Protein AF-A0A7S4BAX3-F1 (afdb_monomer_lite)

InterPro domains:
  IPR026983 Dynein heavy chain [PTHR45703] (9-188)

Organism: Chrysotila carterae (NCBI:txid13221)

Secondary structure (DSSP, 8-state):
-HHHHHHHHHHHHHHHHHHHHHHHHHHHTT----HHHHHHHHHHHHHHHHHHHHHHHHHHHHHHHHHHHHHHHHHHHHHHHHHHHHHHHHHHHGGG---GGGHHHHHHHHHHHHHHHHHHHHHHHHHHHHHHHHTPPPP--THHHHHHHHHHHHHHHHHHHHHHHHHHHHHHHS-TTS--HHHHHHH--

Sequence (189 aa):
FLQESAGLLARLNTELNDARKALRFLTEQAFAFSEDELRLVGETWSWPHKIKPKVEECAKRLKAERNRAEDNLTMRRDKFVDELNEYVKQAQAFSQLGNIAHVAENCLSLATLTATIKEAKEQAEAMVTEEALLGFPQSQFLQLEEVPKIMEPYVTLWTTAQEFQKSSYNWLNGSMLEIDPEVVEAETK

Foldseek 3Di:
DLVVLVVVLVVLVVVLVVVVVVVVVCVVVVPDDDPVRVVVNVVSVCVSVVVVVVSVVVVVVVVVVLVVLVVVLVVVVVVLLVVLVVLQVVLLCLVVDDDLVCLVVLLVSLVVSVVVLVVSVVVLVVSQVSCVVSVHDRDDNCSSVVSCVSNVVSNVVSVLSVVVVVVVCCVVPPDPVPDDPVVVVVSVD

pLDDT: mean 87.93, std 9.81, range [45.69, 97.12]

Structure (mmCIF, N/CA/C/O backbone):
data_AF-A0A7S4BAX3-F1
#
_entry.id   AF-A0A7S4BAX3-F1
#
loop_
_atom_site.group_PDB
_atom_site.id
_atom_site.type_symbol
_atom_site.label_atom_id
_atom_site.label_alt_id
_atom_site.label_comp_id
_atom_site.label_asym_id
_atom_site.label_entity_id
_atom_site.label_seq_id
_atom_site.pdbx_PDB_ins_code
_atom_site.Cartn_x
_atom_site.Cartn_y
_atom_site.Cartn_z
_atom_site.occupancy
_atom_site.B_iso_or_equiv
_atom_site.auth_seq_id
_atom_site.auth_comp_id
_atom_site.auth_asym_id
_atom_site.auth_atom_id
_atom_site.pdbx_PDB_model_num
ATOM 1 N N . PHE A 1 1 ? 8.351 6.896 -21.663 1.00 67.50 1 PHE A N 1
ATOM 2 C CA . PHE A 1 1 ? 9.553 6.034 -21.612 1.00 67.50 1 PHE A CA 1
ATOM 3 C C . PHE A 1 1 ? 9.579 4.904 -22.647 1.00 67.50 1 PHE A C 1
ATOM 5 O O . PHE A 1 1 ? 10.290 5.063 -23.620 1.00 67.50 1 PHE A O 1
ATOM 12 N N . LEU A 1 2 ? 8.853 3.778 -22.519 1.00 75.56 2 LEU A N 1
ATOM 13 C CA . LEU A 1 2 ? 9.024 2.647 -23.467 1.00 75.56 2 LEU A CA 1
ATOM 14 C C . LEU A 1 2 ? 8.571 2.950 -24.908 1.00 75.56 2 LEU A C 1
ATOM 16 O O . LEU A 1 2 ? 9.224 2.546 -25.864 1.00 75.56 2 LEU A O 1
ATOM 20 N N . GLN A 1 3 ? 7.475 3.691 -25.075 1.00 76.88 3 GLN A N 1
ATOM 21 C CA . GLN A 1 3 ? 7.046 4.163 -26.400 1.00 76.88 3 GLN A CA 1
ATOM 22 C C . GLN A 1 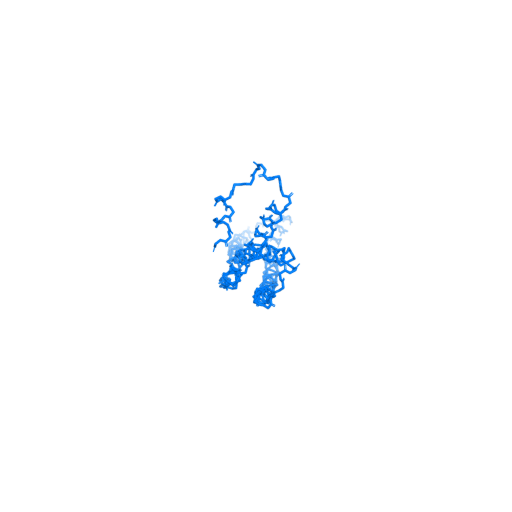3 ? 8.030 5.180 -26.992 1.00 76.88 3 GLN A C 1
ATOM 24 O O . GLN A 1 3 ? 8.297 5.189 -28.189 1.00 76.88 3 GLN A O 1
ATOM 29 N N . GLU A 1 4 ? 8.608 6.009 -26.132 1.00 83.69 4 GLU A N 1
ATOM 30 C CA . GLU A 1 4 ? 9.572 7.039 -26.500 1.00 83.69 4 GLU A CA 1
ATOM 31 C C . GLU A 1 4 ? 10.918 6.428 -26.913 1.00 83.69 4 GLU A C 1
ATOM 33 O O . GLU A 1 4 ? 11.462 6.793 -27.949 1.00 83.69 4 GLU A O 1
ATOM 38 N N . SER A 1 5 ? 11.416 5.422 -26.185 1.00 83.25 5 SER A N 1
ATOM 39 C CA . SER A 1 5 ? 12.646 4.707 -26.538 1.00 83.25 5 SER A CA 1
ATOM 40 C C . SER A 1 5 ? 12.510 3.927 -27.848 1.00 83.25 5 SER A C 1
ATOM 42 O O . SER A 1 5 ? 13.446 3.910 -28.649 1.00 83.25 5 SER A O 1
ATOM 44 N N . ALA A 1 6 ? 11.339 3.341 -28.114 1.00 84.25 6 ALA A N 1
ATOM 45 C CA . ALA A 1 6 ? 11.034 2.721 -29.401 1.00 84.25 6 ALA A CA 1
ATOM 46 C C . ALA A 1 6 ? 11.025 3.751 -30.546 1.00 84.25 6 ALA A C 1
ATOM 48 O O . ALA A 1 6 ? 11.605 3.497 -31.604 1.00 84.25 6 ALA A O 1
ATOM 49 N N . GLY A 1 7 ? 10.433 4.929 -30.322 1.00 87.44 7 GLY A N 1
ATOM 50 C CA . GLY A 1 7 ? 10.443 6.034 -31.285 1.00 87.44 7 GLY A CA 1
ATOM 51 C C . GLY A 1 7 ? 11.852 6.560 -31.579 1.00 87.44 7 GLY A C 1
ATOM 52 O O . GLY A 1 7 ? 12.211 6.756 -32.739 1.00 87.44 7 GLY A O 1
ATOM 53 N N . LEU A 1 8 ? 12.686 6.715 -30.548 1.00 89.19 8 LEU A N 1
ATOM 54 C CA . LEU A 1 8 ? 14.080 7.144 -30.695 1.00 89.19 8 LEU A CA 1
ATOM 55 C C . LEU A 1 8 ? 14.927 6.116 -31.456 1.00 89.19 8 LEU A C 1
ATOM 57 O O . LEU A 1 8 ? 15.710 6.496 -32.324 1.00 89.19 8 LEU A O 1
ATOM 61 N N . LEU A 1 9 ? 14.741 4.817 -31.197 1.00 88.50 9 LEU A N 1
ATOM 62 C CA . LEU A 1 9 ? 15.401 3.752 -31.961 1.00 88.50 9 LEU A CA 1
ATOM 63 C C . LEU A 1 9 ? 14.971 3.737 -33.432 1.00 88.50 9 LEU A C 1
ATOM 65 O O . LEU A 1 9 ? 15.802 3.519 -34.315 1.00 88.50 9 LEU A O 1
ATOM 69 N N . ALA A 1 10 ? 13.687 3.974 -33.711 1.00 90.00 10 ALA A N 1
ATOM 70 C CA . ALA A 1 10 ? 13.192 4.090 -35.078 1.00 90.00 10 ALA A CA 1
ATOM 71 C C . ALA A 1 10 ? 13.839 5.281 -35.802 1.00 90.00 10 ALA A C 1
ATOM 73 O O . ALA A 1 10 ? 14.339 5.119 -36.915 1.00 90.00 10 ALA A O 1
ATOM 74 N N . ARG A 1 11 ? 13.915 6.439 -35.134 1.00 92.81 11 ARG A N 1
ATOM 75 C CA . ARG A 1 11 ? 14.577 7.637 -35.660 1.00 92.81 11 ARG A CA 1
ATOM 76 C C . ARG A 1 11 ? 16.071 7.417 -35.918 1.00 92.81 11 ARG A C 1
ATOM 78 O O . ARG A 1 11 ? 16.555 7.733 -37.002 1.00 92.81 11 ARG A O 1
ATOM 85 N N . LEU A 1 12 ? 16.787 6.811 -34.972 1.00 90.75 12 LEU A N 1
ATOM 86 C CA . LEU A 1 12 ? 18.199 6.467 -35.149 1.00 90.75 12 LEU A CA 1
ATOM 87 C C . LEU A 1 12 ? 18.399 5.572 -36.381 1.00 90.75 12 LEU A C 1
ATOM 89 O O . LEU A 1 12 ? 19.284 5.819 -37.194 1.00 90.75 12 LEU A O 1
ATOM 93 N N . ASN A 1 13 ? 17.546 4.561 -36.569 1.00 90.75 13 ASN A N 1
ATOM 94 C CA . ASN A 1 13 ? 17.615 3.698 -37.749 1.00 90.75 13 ASN A CA 1
ATOM 95 C C . ASN A 1 13 ? 17.355 4.460 -39.056 1.00 90.75 13 ASN A C 1
ATOM 97 O O . ASN A 1 13 ? 18.002 4.165 -40.062 1.00 90.75 13 ASN A O 1
ATOM 101 N N . THR A 1 14 ? 16.441 5.436 -39.067 1.00 92.94 14 THR A N 1
ATOM 102 C CA . THR A 1 14 ? 16.232 6.286 -40.250 1.00 92.94 14 THR A CA 1
ATOM 103 C C . THR A 1 14 ? 17.450 7.156 -40.551 1.00 92.94 14 THR A C 1
ATOM 105 O O . THR A 1 14 ? 17.915 7.155 -41.687 1.00 92.94 14 THR A O 1
ATOM 108 N N . GLU A 1 15 ? 18.041 7.791 -39.536 1.00 92.75 15 GLU A N 1
ATOM 109 C CA . GLU A 1 15 ? 19.234 8.633 -39.697 1.00 92.75 15 GLU A CA 1
ATOM 110 C C . GLU A 1 15 ? 20.443 7.809 -40.179 1.00 92.75 15 GLU A C 1
ATOM 112 O O . GLU A 1 15 ? 21.149 8.217 -41.100 1.00 92.75 15 GLU A O 1
ATOM 117 N N . LEU A 1 16 ? 20.630 6.589 -39.659 1.00 92.38 16 LEU A N 1
ATOM 118 C CA . LEU A 1 16 ? 21.656 5.653 -40.141 1.00 92.38 16 LEU A CA 1
ATOM 119 C C . LEU A 1 16 ? 21.410 5.192 -41.585 1.00 92.38 16 LEU A C 1
ATOM 121 O O . LEU A 1 16 ? 22.357 4.976 -42.348 1.00 92.38 16 LEU A O 1
ATOM 125 N N . ASN A 1 17 ? 20.147 5.021 -41.982 1.00 90.00 17 ASN A N 1
ATOM 126 C CA . ASN A 1 17 ? 19.795 4.684 -43.359 1.00 90.00 17 ASN A CA 1
ATOM 127 C C . ASN A 1 17 ? 20.102 5.831 -44.327 1.00 90.00 17 ASN A C 1
ATOM 129 O O . ASN A 1 17 ? 20.550 5.566 -45.445 1.00 90.00 17 ASN A O 1
ATOM 133 N N . ASP A 1 18 ? 19.906 7.078 -43.908 1.00 91.06 18 ASP A N 1
ATOM 134 C CA . ASP A 1 18 ? 20.267 8.249 -44.704 1.00 91.06 18 ASP A CA 1
ATOM 135 C C . ASP A 1 18 ? 21.785 8.445 -44.763 1.00 91.06 18 ASP A C 1
ATOM 137 O O . ASP A 1 18 ? 22.337 8.619 -45.852 1.00 91.06 18 ASP A O 1
ATOM 141 N N . ALA A 1 19 ? 22.489 8.274 -43.640 1.00 90.19 19 ALA A N 1
ATOM 142 C CA . ALA A 1 19 ? 23.950 8.296 -43.598 1.00 90.19 19 ALA A CA 1
ATOM 143 C C . ALA A 1 19 ? 24.579 7.212 -44.495 1.00 90.19 19 ALA A C 1
ATOM 145 O O . ALA A 1 19 ? 25.622 7.438 -45.108 1.00 90.19 19 ALA A O 1
ATOM 146 N N . ARG A 1 20 ? 23.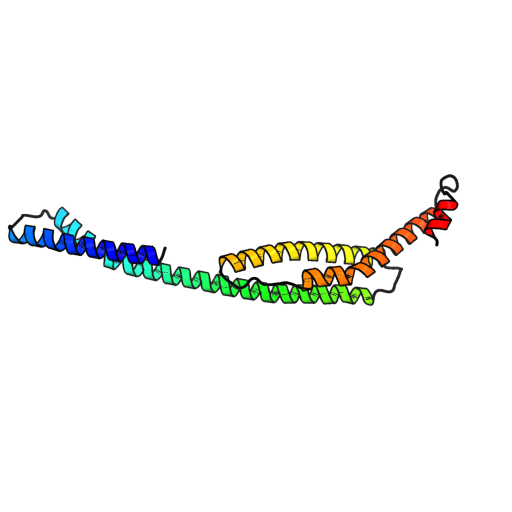913 6.057 -44.669 1.00 90.12 20 ARG A N 1
ATOM 147 C CA . ARG A 1 20 ? 24.338 5.019 -45.626 1.00 90.12 20 ARG A CA 1
ATOM 148 C C . ARG A 1 20 ? 24.362 5.530 -47.071 1.00 90.12 20 ARG A C 1
ATOM 150 O O . ARG A 1 20 ? 25.233 5.115 -47.831 1.00 90.12 20 ARG A O 1
ATOM 157 N N . LYS A 1 21 ? 23.429 6.406 -47.465 1.00 90.56 21 LYS A N 1
ATOM 158 C CA . LYS A 1 21 ? 23.403 6.994 -48.819 1.00 90.56 21 LYS A CA 1
ATOM 159 C C . LYS A 1 21 ? 24.614 7.905 -49.034 1.00 90.56 21 LYS A C 1
ATOM 161 O O . LYS A 1 21 ? 25.258 7.812 -50.074 1.00 90.56 21 LYS A O 1
ATOM 166 N N . ALA A 1 22 ? 24.956 8.718 -48.033 1.00 89.00 22 ALA A N 1
ATOM 167 C CA . ALA A 1 22 ? 26.130 9.590 -48.068 1.00 89.00 22 ALA A CA 1
ATOM 168 C C . ALA A 1 22 ? 27.445 8.792 -48.105 1.00 89.00 22 ALA A C 1
ATOM 170 O O . ALA A 1 22 ? 28.302 9.058 -48.943 1.00 89.00 22 ALA A O 1
ATOM 171 N N . LEU A 1 23 ? 27.577 7.762 -47.262 1.00 88.56 23 LEU A N 1
ATOM 172 C CA . LEU A 1 23 ? 28.735 6.861 -47.278 1.00 88.56 23 LEU A CA 1
ATOM 173 C C . LEU A 1 23 ? 28.903 6.164 -48.627 1.00 88.56 23 LEU A C 1
ATOM 175 O O . LEU A 1 23 ? 30.013 6.115 -49.144 1.00 88.56 23 LEU A O 1
ATOM 179 N N . ARG A 1 24 ? 27.806 5.679 -49.223 1.00 90.25 24 ARG A N 1
ATOM 180 C CA . ARG A 1 24 ? 27.838 5.072 -50.558 1.00 90.25 24 ARG A CA 1
ATOM 181 C C . ARG A 1 24 ? 28.399 6.044 -51.598 1.00 90.25 24 ARG A C 1
ATOM 183 O O . ARG A 1 24 ? 29.311 5.676 -52.330 1.00 90.25 24 ARG A O 1
ATOM 190 N N . PHE A 1 25 ? 27.915 7.284 -51.613 1.00 92.56 25 PHE A N 1
ATOM 191 C CA . PHE A 1 25 ? 28.426 8.312 -52.518 1.00 92.56 25 PHE A CA 1
ATOM 192 C C . PHE A 1 25 ? 29.930 8.564 -52.320 1.00 92.56 25 PHE A C 1
ATOM 194 O O . PHE A 1 25 ? 30.688 8.555 -53.286 1.00 92.56 25 PHE A O 1
ATOM 201 N N . LEU A 1 26 ? 30.387 8.719 -51.074 1.00 91.12 26 LEU A N 1
ATOM 202 C CA . LEU A 1 26 ? 31.809 8.927 -50.774 1.00 91.12 26 LEU A CA 1
ATOM 203 C C . LEU A 1 26 ? 32.677 7.744 -51.229 1.00 91.12 26 LEU A C 1
ATOM 205 O O . LEU A 1 26 ? 33.763 7.951 -51.770 1.00 91.12 26 LEU A O 1
ATOM 209 N N . THR A 1 27 ? 32.184 6.511 -51.079 1.00 88.06 27 THR A N 1
ATOM 210 C CA . THR A 1 27 ? 32.884 5.321 -51.582 1.00 88.06 27 THR A CA 1
ATOM 211 C C . THR A 1 27 ? 32.920 5.251 -53.112 1.00 88.06 27 THR A C 1
ATOM 213 O O . THR A 1 27 ? 33.941 4.861 -53.669 1.00 88.06 27 THR A O 1
ATOM 216 N N . GLU A 1 28 ? 31.855 5.673 -53.805 1.00 92.81 28 GLU A N 1
ATOM 217 C CA . GLU A 1 28 ? 31.802 5.731 -55.277 1.00 92.81 28 GLU A CA 1
ATOM 218 C C . GLU A 1 28 ? 32.769 6.778 -55.854 1.00 92.81 28 GLU A C 1
ATOM 220 O O . GLU A 1 28 ? 33.323 6.575 -56.931 1.00 92.81 28 GLU A O 1
ATOM 225 N N . GLN A 1 29 ? 33.015 7.870 -55.124 1.00 92.56 29 GLN A N 1
ATOM 226 C CA . GLN A 1 29 ? 33.984 8.911 -55.490 1.00 92.56 29 GLN A CA 1
ATOM 227 C C . GLN A 1 29 ? 35.431 8.581 -55.073 1.00 92.56 29 GLN A C 1
ATOM 229 O O . GLN A 1 29 ? 36.301 9.444 -55.169 1.00 92.56 29 GLN A O 1
ATOM 234 N N . ALA A 1 30 ? 35.698 7.356 -54.601 1.00 88.56 30 ALA A N 1
ATOM 235 C CA . ALA A 1 30 ? 37.007 6.917 -54.111 1.00 88.56 30 ALA A CA 1
ATOM 236 C C . ALA A 1 30 ? 37.602 7.829 -53.014 1.00 88.56 30 ALA A C 1
ATOM 238 O O . ALA A 1 30 ? 38.816 8.033 -52.951 1.00 88.56 30 ALA A O 1
ATOM 239 N N . PHE A 1 31 ? 36.752 8.376 -52.137 1.00 89.94 31 PHE A N 1
ATOM 240 C CA . PHE A 1 31 ? 37.208 9.147 -50.984 1.00 89.94 31 PHE A CA 1
ATOM 241 C C . PHE A 1 31 ? 38.036 8.261 -50.039 1.00 89.94 31 PHE A C 1
ATOM 243 O O . PHE A 1 31 ? 37.612 7.162 -49.670 1.00 89.94 31 PHE A O 1
ATOM 250 N N . ALA A 1 32 ? 39.216 8.735 -49.639 1.00 89.31 32 ALA A N 1
ATOM 251 C CA . ALA A 1 32 ? 40.082 8.024 -48.708 1.00 89.31 32 ALA A CA 1
ATOM 252 C C . ALA A 1 32 ? 39.644 8.301 -47.265 1.00 89.31 32 ALA A C 1
ATOM 254 O O . ALA A 1 32 ? 39.749 9.430 -46.793 1.00 89.31 32 ALA A O 1
ATOM 255 N N . PHE A 1 33 ? 39.181 7.265 -46.567 1.00 88.69 33 PHE A N 1
ATOM 256 C CA . PHE A 1 33 ? 38.878 7.341 -45.140 1.00 88.69 33 PHE A CA 1
ATOM 257 C C . PHE A 1 33 ? 40.113 7.006 -44.304 1.00 88.69 33 PHE A C 1
ATOM 259 O O . PHE A 1 33 ? 40.857 6.072 -44.614 1.00 88.69 33 PHE A O 1
ATOM 266 N N . SER A 1 34 ? 40.292 7.734 -43.210 1.00 93.06 34 SER A N 1
ATOM 267 C CA . SER A 1 34 ? 41.205 7.355 -42.136 1.00 93.06 34 SER A CA 1
ATOM 268 C C . SER A 1 34 ? 40.666 6.159 -41.342 1.00 93.06 34 SER A C 1
ATOM 270 O O . SER A 1 34 ? 39.470 5.853 -41.340 1.00 93.06 34 SER A O 1
ATOM 272 N N . GLU A 1 35 ? 41.556 5.479 -40.622 1.00 92.38 35 GLU A N 1
ATOM 273 C CA . GLU A 1 35 ? 41.183 4.367 -39.743 1.00 92.38 35 GLU A CA 1
ATOM 274 C C . GLU A 1 35 ? 40.221 4.809 -38.625 1.00 92.38 35 GLU A C 1
ATOM 276 O O . GLU A 1 35 ? 39.280 4.087 -38.291 1.00 92.38 35 GLU A O 1
ATOM 281 N N . ASP A 1 36 ? 40.419 6.014 -38.080 1.00 93.81 36 ASP A N 1
ATOM 282 C CA . ASP A 1 36 ? 39.544 6.602 -37.063 1.00 93.81 36 ASP A CA 1
ATOM 283 C C . ASP A 1 36 ? 38.109 6.797 -37.573 1.00 93.81 36 ASP A C 1
ATOM 285 O O . ASP A 1 36 ? 37.152 6.455 -36.875 1.00 93.81 36 ASP A O 1
ATOM 289 N N . GLU A 1 37 ? 37.946 7.291 -38.803 1.00 89.81 37 GLU A N 1
ATOM 290 C CA . GLU A 1 37 ? 36.631 7.512 -39.417 1.00 89.81 37 GLU A CA 1
ATOM 291 C C . GLU A 1 37 ? 35.899 6.193 -39.681 1.00 89.81 37 GLU A C 1
ATOM 293 O O . GLU A 1 37 ? 34.715 6.065 -39.361 1.00 89.81 37 GLU A O 1
ATOM 298 N N . LEU A 1 38 ? 36.600 5.183 -40.206 1.00 88.88 38 LEU A N 1
ATOM 299 C CA . LEU A 1 38 ? 36.019 3.857 -40.434 1.00 88.88 38 LEU A CA 1
ATOM 300 C C . LEU A 1 38 ? 35.604 3.188 -39.122 1.00 88.88 38 LEU A C 1
ATOM 302 O O . LEU A 1 38 ? 34.534 2.574 -39.050 1.00 88.88 38 LEU A O 1
ATOM 306 N N . ARG A 1 39 ? 36.412 3.342 -38.067 1.00 93.25 39 ARG A N 1
ATOM 307 C CA . ARG A 1 39 ? 36.074 2.848 -36.729 1.00 93.25 39 ARG A CA 1
ATOM 308 C C . ARG A 1 39 ? 34.833 3.539 -36.182 1.00 93.25 39 ARG A C 1
ATOM 310 O O . ARG A 1 39 ? 33.931 2.851 -35.708 1.00 93.25 39 ARG A O 1
ATOM 317 N N . LEU A 1 40 ? 34.759 4.867 -36.285 1.00 91.81 40 LEU A N 1
ATOM 318 C CA . LEU A 1 40 ? 33.613 5.649 -35.823 1.00 91.81 40 LEU A CA 1
ATOM 319 C C . LEU A 1 40 ? 32.323 5.243 -36.547 1.00 91.81 40 LEU A C 1
ATOM 321 O O . LEU A 1 40 ? 31.288 5.064 -35.904 1.00 91.81 40 LEU A O 1
ATOM 325 N N . VAL A 1 41 ? 32.378 5.051 -37.868 1.00 89.56 41 VAL A N 1
ATOM 326 C CA . VAL A 1 41 ? 31.249 4.548 -38.665 1.00 89.56 41 VAL A CA 1
ATOM 327 C C . VAL A 1 41 ? 30.857 3.142 -38.202 1.00 89.56 41 VAL A C 1
ATOM 329 O O . VAL A 1 41 ? 29.694 2.896 -37.888 1.00 89.56 41 VAL A O 1
ATOM 332 N N . GLY A 1 42 ? 31.811 2.219 -38.072 1.00 89.88 42 GLY A N 1
ATOM 333 C CA . GLY A 1 42 ? 31.527 0.863 -37.593 1.00 89.88 42 GLY A CA 1
ATOM 334 C C . GLY A 1 42 ? 30.882 0.847 -36.202 1.00 89.88 42 GLY A C 1
ATOM 335 O O . GLY A 1 42 ? 29.884 0.157 -35.974 1.00 89.88 42 GLY A O 1
ATOM 336 N N . GLU A 1 43 ? 31.398 1.659 -35.282 1.00 92.00 43 GLU A N 1
ATOM 337 C CA . GLU A 1 43 ? 30.851 1.798 -33.938 1.00 92.00 43 GLU A CA 1
ATOM 338 C C . GLU A 1 43 ? 29.441 2.397 -33.966 1.00 92.00 43 GLU A C 1
ATOM 340 O O . GLU A 1 43 ? 28.528 1.803 -33.386 1.00 92.00 43 GLU A O 1
ATOM 345 N N . THR A 1 44 ? 29.237 3.494 -34.700 1.00 89.88 44 THR A N 1
ATOM 346 C CA . THR A 1 44 ? 27.950 4.195 -34.850 1.00 89.88 44 THR A CA 1
ATOM 347 C C . THR A 1 44 ? 26.847 3.250 -35.354 1.00 89.88 44 THR A C 1
ATOM 349 O O . THR A 1 44 ? 25.754 3.199 -34.788 1.00 89.88 44 THR A O 1
ATOM 352 N N . TRP A 1 45 ? 27.154 2.393 -36.334 1.00 89.81 45 TRP A N 1
ATOM 353 C CA . TRP A 1 45 ? 26.213 1.400 -36.874 1.00 89.81 45 TRP A CA 1
ATOM 354 C C . TRP A 1 45 ? 25.949 0.214 -35.933 1.00 89.81 45 TRP A C 1
ATOM 356 O O . TRP A 1 45 ? 24.931 -0.473 -36.068 1.00 89.81 45 TRP A O 1
ATOM 366 N N . SER A 1 46 ? 26.829 -0.032 -34.957 1.00 91.44 46 SER A N 1
ATOM 367 C CA . SER A 1 46 ? 26.636 -1.084 -33.953 1.00 91.44 46 SER A CA 1
ATOM 368 C C . SER A 1 46 ? 25.642 -0.691 -32.850 1.00 91.44 46 SER A C 1
ATOM 370 O O . SER A 1 46 ? 25.039 -1.570 -32.228 1.00 91.44 46 SER A O 1
ATOM 372 N N . TRP A 1 47 ? 25.423 0.608 -32.608 1.00 91.19 47 TRP A N 1
ATOM 373 C CA . TRP A 1 47 ? 24.605 1.091 -31.489 1.00 91.19 47 TRP A CA 1
ATOM 374 C C . TRP A 1 47 ? 23.150 0.618 -31.497 1.00 91.19 47 TRP A C 1
ATOM 376 O O . TRP A 1 47 ? 22.709 0.175 -30.440 1.00 91.19 47 TRP A O 1
ATOM 386 N N . PRO A 1 48 ? 22.396 0.604 -32.614 1.00 91.62 48 PRO A N 1
ATOM 387 C CA . PRO A 1 48 ? 21.032 0.066 -32.604 1.00 91.62 48 PRO A CA 1
ATOM 388 C C . PRO A 1 48 ? 20.964 -1.379 -32.095 1.00 91.62 48 PRO A C 1
ATOM 390 O O . PRO A 1 48 ? 20.081 -1.724 -31.308 1.00 91.62 48 PRO A O 1
ATOM 393 N N . HIS A 1 49 ? 21.938 -2.207 -32.486 1.00 90.44 49 HIS A N 1
ATOM 394 C CA . HIS A 1 49 ? 22.044 -3.602 -32.056 1.00 90.44 49 HIS A CA 1
ATOM 395 C C . HIS A 1 49 ? 22.431 -3.730 -30.578 1.00 90.44 49 HIS A C 1
ATOM 397 O O . HIS A 1 49 ? 22.000 -4.675 -29.924 1.00 90.44 49 HIS A O 1
ATOM 403 N N . LYS A 1 50 ? 23.203 -2.779 -30.036 1.00 91.50 50 LYS A N 1
ATOM 404 C CA . LYS A 1 50 ? 23.568 -2.721 -28.609 1.00 91.50 50 LYS A CA 1
ATOM 405 C C . LYS A 1 50 ? 22.444 -2.152 -27.731 1.00 91.50 50 LYS A C 1
ATOM 407 O O . LYS A 1 50 ? 22.226 -2.635 -26.624 1.00 91.50 50 LYS A O 1
ATOM 412 N N . ILE A 1 51 ? 21.718 -1.141 -28.212 1.00 91.50 51 ILE A N 1
ATOM 413 C CA . ILE A 1 51 ? 20.684 -0.421 -27.452 1.00 91.50 51 ILE A CA 1
ATOM 414 C C . ILE A 1 51 ? 19.398 -1.241 -27.367 1.00 91.50 51 ILE A C 1
ATOM 416 O O . ILE A 1 51 ? 18.815 -1.339 -26.288 1.00 91.50 51 ILE A O 1
ATOM 420 N N . LYS A 1 52 ? 18.961 -1.863 -28.470 1.00 89.88 52 LYS A N 1
ATOM 421 C CA . LYS A 1 52 ? 17.734 -2.674 -28.507 1.00 89.88 52 LYS A CA 1
ATOM 422 C C . LYS A 1 52 ? 17.634 -3.702 -27.361 1.00 89.88 52 LYS A C 1
ATOM 424 O O . LYS A 1 52 ? 16.648 -3.634 -26.626 1.00 89.88 52 LYS A O 1
ATOM 429 N N . PRO A 1 53 ? 18.622 -4.590 -27.125 1.00 92.56 53 PRO A N 1
ATOM 430 C CA . PRO A 1 53 ? 18.538 -5.561 -26.035 1.00 92.56 53 PRO A CA 1
ATOM 431 C C . PRO A 1 53 ? 18.507 -4.895 -24.655 1.00 92.56 53 PRO A C 1
ATOM 433 O O . PRO A 1 53 ? 17.836 -5.399 -23.761 1.00 92.56 53 PRO A O 1
ATOM 436 N N . LYS A 1 54 ? 19.160 -3.738 -24.474 1.00 91.31 54 LYS A N 1
ATOM 437 C CA . LYS A 1 54 ? 19.099 -2.979 -23.215 1.00 91.31 54 LYS A CA 1
ATOM 438 C C . LYS A 1 54 ? 17.730 -2.364 -22.963 1.00 91.31 54 LYS A C 1
ATOM 440 O O . LYS A 1 54 ? 17.252 -2.399 -21.833 1.00 91.31 54 LYS A O 1
ATOM 445 N N . VAL A 1 55 ? 17.068 -1.857 -24.000 1.00 90.38 55 VAL A N 1
ATOM 446 C CA . VAL A 1 55 ? 15.685 -1.372 -23.890 1.00 90.38 55 VAL A CA 1
ATOM 447 C C . VAL A 1 55 ? 14.737 -2.523 -23.546 1.00 90.38 55 VAL A C 1
ATOM 449 O O . VAL A 1 55 ? 13.904 -2.373 -22.655 1.00 90.38 55 VAL A O 1
ATOM 452 N N . GLU A 1 56 ? 14.892 -3.681 -24.191 1.00 91.19 56 GLU A N 1
ATOM 453 C CA . GLU A 1 56 ? 14.091 -4.879 -23.905 1.00 91.19 56 GLU A CA 1
ATOM 454 C C . GLU A 1 56 ? 14.322 -5.416 -22.482 1.00 91.19 56 GLU A C 1
ATOM 456 O O . GLU A 1 56 ? 13.364 -5.760 -21.789 1.00 91.19 56 GLU A O 1
ATOM 461 N N . GLU A 1 57 ? 15.573 -5.456 -22.019 1.00 93.19 57 GLU A N 1
ATOM 462 C CA . GLU A 1 57 ? 15.947 -5.833 -20.649 1.00 93.19 57 GLU A CA 1
ATOM 463 C C . GLU A 1 57 ? 15.295 -4.895 -19.621 1.00 93.19 57 GLU A C 1
ATOM 465 O O . GLU A 1 57 ? 14.623 -5.352 -18.692 1.00 93.19 57 GLU A O 1
ATOM 470 N N . CYS A 1 58 ? 15.410 -3.580 -19.826 1.00 92.06 58 CYS A N 1
ATOM 471 C CA . CYS A 1 58 ? 14.765 -2.577 -18.981 1.00 92.06 58 CYS A CA 1
ATOM 472 C C . CYS A 1 58 ? 13.237 -2.712 -18.984 1.00 92.06 58 CYS A C 1
ATOM 474 O O . CYS A 1 58 ? 12.621 -2.597 -17.926 1.00 92.06 58 CYS A O 1
ATOM 476 N N . ALA A 1 59 ? 12.625 -2.990 -20.139 1.00 91.19 59 ALA A N 1
ATOM 477 C CA . ALA A 1 59 ? 11.184 -3.199 -20.254 1.00 91.19 59 ALA A CA 1
ATOM 478 C C . ALA A 1 59 ? 10.719 -4.424 -19.455 1.00 91.19 59 ALA A C 1
ATOM 480 O O . ALA A 1 59 ? 9.734 -4.347 -18.721 1.00 91.19 59 ALA A O 1
ATOM 481 N N . LYS A 1 60 ? 11.453 -5.542 -19.556 1.00 93.69 60 LYS A N 1
ATOM 482 C CA . LYS A 1 60 ? 11.177 -6.758 -18.779 1.00 93.69 60 LYS A CA 1
ATOM 483 C C . LYS A 1 60 ? 11.296 -6.499 -17.282 1.00 93.69 60 LYS A C 1
ATOM 485 O O . LYS A 1 60 ? 10.399 -6.883 -16.538 1.00 93.69 60 LYS A O 1
ATOM 490 N N . ARG A 1 61 ? 12.358 -5.812 -16.850 1.00 95.31 61 ARG A N 1
ATOM 491 C CA . ARG A 1 61 ? 12.562 -5.463 -15.439 1.00 95.31 61 ARG A CA 1
ATOM 492 C C . ARG A 1 61 ? 11.451 -4.555 -14.917 1.00 95.31 61 ARG A C 1
ATOM 494 O O . ARG A 1 61 ? 10.890 -4.842 -13.870 1.00 95.31 61 ARG A O 1
ATOM 501 N N . LEU A 1 62 ? 11.086 -3.514 -15.666 1.00 93.06 62 LEU A N 1
ATOM 502 C CA . LEU A 1 62 ? 10.001 -2.608 -15.283 1.00 93.06 62 LEU A CA 1
ATOM 503 C C . LEU A 1 62 ? 8.665 -3.347 -15.149 1.00 93.06 62 LEU A C 1
ATOM 505 O O . LEU A 1 62 ? 7.929 -3.112 -14.197 1.00 93.06 62 LEU A O 1
ATOM 509 N N . LYS A 1 63 ? 8.368 -4.266 -16.076 1.00 93.56 63 LYS A N 1
ATOM 510 C CA . LYS A 1 63 ? 7.171 -5.108 -15.998 1.00 93.56 63 LYS A CA 1
ATOM 511 C C . LYS A 1 63 ? 7.196 -6.019 -14.767 1.00 93.56 63 LYS A C 1
ATOM 513 O O . LYS A 1 63 ? 6.181 -6.135 -14.096 1.00 93.56 63 LYS A O 1
ATOM 518 N N . ALA A 1 64 ? 8.333 -6.642 -14.464 1.00 96.38 64 ALA A N 1
ATOM 519 C CA . ALA A 1 64 ? 8.468 -7.508 -13.294 1.00 96.38 64 ALA A CA 1
ATOM 520 C C . ALA A 1 64 ? 8.278 -6.737 -11.977 1.00 96.38 64 ALA A C 1
ATOM 522 O O . ALA A 1 64 ? 7.534 -7.190 -11.113 1.00 96.38 64 ALA A O 1
ATOM 523 N N . GLU A 1 65 ? 8.887 -5.554 -11.849 1.00 95.69 65 GLU A N 1
ATOM 524 C CA . GLU A 1 65 ? 8.704 -4.695 -10.671 1.00 95.69 65 GLU A CA 1
ATOM 525 C C . GLU A 1 65 ? 7.264 -4.196 -10.547 1.00 95.69 65 GLU A C 1
ATOM 527 O O . GLU A 1 65 ? 6.713 -4.188 -9.449 1.00 95.69 65 GLU A O 1
ATOM 532 N N . ARG A 1 66 ? 6.621 -3.842 -11.668 1.00 94.50 66 ARG A N 1
ATOM 533 C CA . ARG A 1 66 ? 5.205 -3.465 -11.669 1.00 94.50 66 ARG A CA 1
ATOM 534 C C . ARG A 1 66 ? 4.321 -4.613 -11.181 1.00 94.50 66 ARG A C 1
ATOM 536 O O . ARG A 1 66 ? 3.541 -4.400 -10.264 1.00 94.50 66 ARG A O 1
ATOM 543 N N . ASN A 1 67 ? 4.480 -5.813 -11.740 1.00 96.00 67 ASN A N 1
ATOM 544 C CA . ASN A 1 67 ? 3.728 -6.992 -11.305 1.00 96.00 67 ASN A CA 1
ATOM 545 C C . ASN A 1 67 ? 3.929 -7.254 -9.805 1.00 96.00 67 ASN A C 1
ATOM 547 O O . ASN A 1 67 ? 2.973 -7.465 -9.074 1.00 96.00 67 ASN A O 1
ATOM 551 N N . ARG A 1 68 ? 5.174 -7.166 -9.326 1.00 96.94 68 ARG A N 1
ATOM 552 C CA . ARG A 1 68 ? 5.491 -7.338 -7.906 1.00 96.94 68 ARG A CA 1
ATOM 553 C C . ARG A 1 68 ? 4.809 -6.288 -7.025 1.00 96.94 68 ARG A C 1
ATOM 555 O O . ARG A 1 68 ? 4.352 -6.619 -5.936 1.00 96.94 68 ARG A O 1
ATOM 562 N N . ALA A 1 69 ? 4.765 -5.031 -7.464 1.00 94.62 69 ALA A N 1
ATOM 563 C CA . ALA A 1 69 ? 4.066 -3.967 -6.749 1.00 94.62 69 ALA A CA 1
ATOM 564 C C . ALA A 1 69 ? 2.552 -4.229 -6.694 1.00 94.62 69 ALA A C 1
ATOM 566 O O . ALA A 1 69 ? 1.959 -4.121 -5.623 1.00 94.62 69 ALA A O 1
ATOM 567 N N . GLU A 1 70 ? 1.956 -4.644 -7.814 1.00 95.75 70 GLU A N 1
ATOM 568 C CA . GLU A 1 70 ? 0.539 -5.012 -7.922 1.00 95.75 70 GLU A CA 1
ATOM 569 C C . GLU A 1 70 ? 0.179 -6.206 -7.012 1.00 95.75 70 GLU A C 1
ATOM 571 O O . GLU A 1 70 ? -0.795 -6.138 -6.255 1.00 95.75 70 GLU A O 1
ATOM 576 N N . ASP A 1 71 ? 1.001 -7.259 -7.001 1.00 96.69 71 ASP A N 1
ATOM 577 C CA . ASP A 1 71 ? 0.825 -8.429 -6.128 1.00 96.69 71 ASP A CA 1
ATOM 578 C C . ASP A 1 71 ? 0.930 -8.041 -4.642 1.00 96.69 71 ASP A C 1
ATOM 580 O O . ASP A 1 71 ? 0.091 -8.419 -3.820 1.00 96.69 71 ASP A O 1
ATOM 584 N N . ASN A 1 72 ? 1.936 -7.232 -4.288 1.00 96.44 72 ASN A N 1
ATOM 585 C CA . ASN A 1 72 ? 2.137 -6.758 -2.918 1.00 96.44 72 ASN A CA 1
ATOM 586 C C . ASN A 1 72 ? 0.992 -5.860 -2.435 1.00 96.44 72 ASN A C 1
ATOM 588 O O . ASN A 1 72 ? 0.628 -5.912 -1.259 1.00 96.44 72 ASN A O 1
ATOM 592 N N . LEU A 1 73 ? 0.456 -4.999 -3.305 1.00 95.50 73 LEU A N 1
ATOM 593 C CA . LEU A 1 73 ? -0.688 -4.151 -2.980 1.00 95.50 73 LEU A CA 1
ATOM 594 C C . LEU A 1 73 ? -1.933 -5.003 -2.733 1.00 95.50 73 LEU A C 1
ATOM 596 O O . LEU A 1 73 ? -2.588 -4.829 -1.710 1.00 95.50 73 LEU A O 1
ATOM 600 N N . THR A 1 74 ? -2.195 -5.974 -3.608 1.00 95.06 74 THR A N 1
ATOM 601 C CA . THR A 1 74 ? -3.326 -6.903 -3.471 1.00 95.06 74 THR A CA 1
ATOM 602 C C . THR A 1 74 ? -3.250 -7.670 -2.150 1.00 95.06 74 THR A C 1
ATOM 604 O O . THR A 1 74 ? -4.195 -7.649 -1.368 1.00 95.06 74 THR A O 1
ATOM 607 N N . MET A 1 75 ? -2.089 -8.253 -1.836 1.00 96.69 75 MET A N 1
ATOM 608 C CA . MET A 1 75 ? -1.879 -8.983 -0.583 1.00 96.69 75 MET A CA 1
ATOM 609 C C . MET A 1 75 ? -2.061 -8.096 0.656 1.00 96.69 75 MET A C 1
ATOM 611 O O . MET A 1 75 ? -2.636 -8.538 1.650 1.00 96.69 75 MET A O 1
ATOM 615 N N . ARG A 1 76 ? -1.552 -6.857 0.631 1.00 96.31 76 ARG A N 1
ATOM 616 C CA . ARG A 1 76 ? -1.737 -5.919 1.747 1.00 96.31 76 ARG A CA 1
ATOM 617 C C . ARG A 1 76 ? -3.196 -5.514 1.902 1.00 96.31 76 ARG A C 1
ATOM 619 O O . ARG A 1 76 ? -3.666 -5.470 3.030 1.00 96.31 76 ARG A O 1
ATOM 626 N N . ARG A 1 77 ? -3.899 -5.238 0.801 1.00 95.94 77 ARG A N 1
ATOM 627 C CA . ARG A 1 77 ? -5.323 -4.891 0.820 1.00 95.94 77 ARG A CA 1
ATOM 628 C C . ARG A 1 77 ? -6.147 -6.018 1.434 1.00 95.94 77 ARG A C 1
ATOM 630 O O . ARG A 1 77 ? -6.965 -5.749 2.301 1.00 95.94 77 ARG A O 1
ATOM 637 N N . ASP A 1 78 ? -5.910 -7.262 1.027 1.00 96.00 78 ASP A N 1
ATOM 638 C CA . ASP A 1 78 ? -6.671 -8.407 1.537 1.00 96.00 78 ASP A CA 1
ATOM 639 C C . ASP A 1 78 ? -6.452 -8.587 3.050 1.00 96.00 78 ASP A C 1
ATOM 641 O O . ASP A 1 78 ? -7.414 -8.693 3.805 1.00 96.00 78 ASP A O 1
ATOM 645 N N . LYS A 1 79 ? -5.198 -8.486 3.516 1.00 96.75 79 LYS A N 1
ATOM 646 C CA . LYS A 1 79 ? -4.889 -8.482 4.957 1.00 96.75 79 LYS A CA 1
ATOM 647 C C . LYS A 1 79 ? -5.554 -7.331 5.701 1.00 96.75 79 LYS A C 1
ATOM 649 O O . LYS A 1 79 ? -6.066 -7.527 6.795 1.00 96.75 79 LYS A O 1
ATOM 654 N N . PHE A 1 80 ? -5.548 -6.143 5.109 1.00 97.12 80 PHE A N 1
ATOM 655 C CA . PHE A 1 80 ? -6.162 -4.972 5.713 1.00 97.12 80 PHE A CA 1
ATOM 656 C C . PHE A 1 80 ? -7.682 -5.139 5.834 1.00 97.12 80 PHE A C 1
ATOM 658 O O . PHE A 1 80 ? -8.257 -4.803 6.860 1.00 97.12 80 PHE A O 1
ATOM 665 N N . VAL A 1 81 ? -8.342 -5.746 4.843 1.00 96.44 81 VAL A N 1
ATOM 666 C CA . VAL A 1 81 ? -9.767 -6.101 4.943 1.00 96.44 81 VAL A CA 1
ATOM 667 C C . VAL A 1 81 ? -10.017 -7.085 6.091 1.00 96.44 81 VAL A C 1
ATOM 669 O O . VAL A 1 81 ? -10.976 -6.902 6.841 1.00 96.44 81 VAL A O 1
ATOM 672 N N . ASP A 1 82 ? -9.160 -8.092 6.267 1.00 97.12 82 ASP A N 1
ATOM 673 C CA . ASP A 1 82 ? -9.261 -9.025 7.395 1.00 97.12 82 ASP A CA 1
ATOM 674 C C . ASP A 1 82 ? -9.082 -8.317 8.750 1.00 97.12 82 ASP A C 1
ATOM 676 O O . ASP A 1 82 ? -9.855 -8.565 9.678 1.00 97.12 82 ASP A O 1
ATOM 680 N N . GLU A 1 83 ? -8.121 -7.394 8.854 1.00 96.88 83 GLU A N 1
ATOM 681 C CA . GLU A 1 83 ? -7.906 -6.550 10.039 1.00 96.88 83 GLU A CA 1
ATOM 682 C C . GLU A 1 83 ? -9.140 -5.686 10.349 1.00 96.88 83 GLU A C 1
ATOM 684 O O . GLU A 1 83 ? -9.615 -5.662 11.486 1.00 96.88 83 GLU A O 1
ATOM 689 N N . LEU A 1 84 ? -9.729 -5.044 9.335 1.00 96.75 84 LEU A N 1
ATOM 690 C CA . LEU A 1 84 ? -10.948 -4.248 9.495 1.00 96.75 84 LEU A CA 1
ATOM 691 C C . LEU A 1 84 ? -12.145 -5.093 9.948 1.00 96.75 84 LEU A C 1
ATOM 693 O O . LEU A 1 84 ? -12.927 -4.657 10.795 1.00 96.75 84 LEU A O 1
ATOM 697 N N . ASN A 1 85 ? -12.287 -6.309 9.419 1.00 96.38 85 ASN A N 1
ATOM 698 C CA . ASN A 1 85 ? -13.328 -7.240 9.855 1.00 96.38 85 ASN A CA 1
ATOM 699 C C . ASN A 1 85 ? -13.132 -7.657 11.321 1.00 96.38 85 ASN A C 1
ATOM 701 O O . ASN A 1 85 ? -14.109 -7.882 12.037 1.00 96.38 85 ASN A O 1
ATOM 705 N N . GLU A 1 86 ? -11.887 -7.749 11.790 1.00 96.25 86 GLU A N 1
ATOM 706 C CA . GLU A 1 86 ? -11.597 -8.013 13.196 1.00 96.25 86 GLU A CA 1
ATOM 707 C C . GLU A 1 86 ? -11.979 -6.825 14.089 1.00 96.25 86 GLU A C 1
ATOM 709 O O . GLU A 1 86 ? -12.571 -7.028 15.149 1.00 96.25 86 GLU A O 1
ATOM 714 N N . TYR A 1 87 ? -11.761 -5.586 13.640 1.00 95.19 87 TYR A N 1
ATOM 715 C CA . TYR A 1 87 ? -12.239 -4.404 14.365 1.00 95.19 87 TYR A CA 1
ATOM 716 C C . TYR A 1 87 ? -13.764 -4.364 14.491 1.00 95.19 87 TYR A C 1
ATOM 718 O O . TYR A 1 87 ? -14.275 -4.006 15.552 1.00 95.19 87 TYR A O 1
ATOM 726 N N . VAL A 1 88 ? -14.501 -4.790 13.459 1.00 95.19 88 VAL A N 1
ATOM 727 C CA . VAL A 1 88 ? -15.967 -4.933 13.532 1.00 95.19 88 VAL A CA 1
ATOM 728 C C . VAL A 1 88 ? -16.366 -5.927 14.622 1.00 95.19 88 VAL A C 1
ATOM 730 O O . VAL A 1 88 ? -17.239 -5.622 15.436 1.00 95.19 88 VAL A O 1
ATOM 733 N N . LYS A 1 89 ? -15.707 -7.088 14.705 1.00 94.38 89 LYS A N 1
ATOM 734 C CA . LYS A 1 89 ? -15.987 -8.069 15.768 1.00 94.38 89 LYS A CA 1
ATOM 735 C C . LYS A 1 89 ? -15.661 -7.522 17.156 1.00 94.38 89 LYS A C 1
ATOM 737 O O . LYS A 1 89 ? -16.454 -7.713 18.075 1.00 94.38 89 LYS A O 1
ATOM 742 N N . GLN A 1 90 ? -14.532 -6.827 17.312 1.00 91.94 90 GLN A N 1
ATOM 743 C CA . GLN A 1 90 ? -14.165 -6.186 18.578 1.00 91.94 90 GLN A CA 1
ATOM 744 C C . GLN A 1 90 ? -15.206 -5.140 18.988 1.00 91.94 90 GLN A C 1
ATOM 746 O O . GLN A 1 90 ? -15.658 -5.146 20.130 1.00 91.94 90 GLN A O 1
ATOM 751 N N . ALA A 1 91 ? -15.658 -4.305 18.048 1.00 91.75 91 ALA A N 1
ATOM 752 C CA . ALA A 1 91 ? -16.716 -3.325 18.276 1.00 91.75 91 ALA A CA 1
ATOM 753 C C . ALA A 1 91 ? -18.028 -3.988 18.731 1.00 91.75 91 ALA A C 1
ATOM 755 O O . ALA A 1 91 ? -18.659 -3.542 19.687 1.00 91.75 91 ALA A O 1
ATOM 756 N N . GLN A 1 92 ? -18.415 -5.098 18.097 1.00 91.31 92 GLN A N 1
ATOM 757 C CA . GLN A 1 92 ? -19.603 -5.866 18.479 1.00 91.31 92 GLN A CA 1
ATOM 758 C C . GLN A 1 92 ? -19.451 -6.557 19.842 1.00 91.31 92 GLN A C 1
ATOM 760 O O . GLN A 1 92 ? -20.443 -6.714 20.557 1.00 91.31 92 GLN A O 1
ATOM 765 N N . ALA A 1 93 ? -18.238 -6.945 20.242 1.00 89.44 93 ALA A N 1
ATOM 766 C CA . ALA A 1 93 ? -17.985 -7.584 21.532 1.00 89.44 93 ALA A CA 1
ATOM 767 C C . ALA A 1 93 ? -18.273 -6.656 22.728 1.00 89.44 93 ALA A C 1
ATOM 769 O O . ALA A 1 93 ? -18.644 -7.152 23.793 1.00 89.44 93 ALA A O 1
ATOM 770 N N . PHE A 1 94 ? -18.221 -5.326 22.551 1.00 86.00 94 PHE A N 1
ATOM 771 C CA . PHE A 1 94 ? -18.625 -4.374 23.597 1.00 86.00 94 PHE A CA 1
ATOM 772 C C . PHE A 1 94 ? -20.095 -4.537 24.018 1.00 86.00 94 PHE A C 1
ATOM 774 O O . PHE A 1 94 ? -20.430 -4.222 25.157 1.00 86.00 94 PHE A O 1
ATOM 781 N N . SER A 1 95 ? -20.951 -5.120 23.166 1.00 82.94 95 SER A N 1
ATOM 782 C CA . SER A 1 95 ? -22.336 -5.477 23.521 1.00 82.94 95 SER A CA 1
ATOM 783 C C . SER A 1 95 ? -22.448 -6.474 24.679 1.00 82.94 95 SER A C 1
ATOM 785 O O . SER A 1 95 ? -23.473 -6.514 25.356 1.00 82.94 95 SER A O 1
ATOM 787 N N . GLN A 1 96 ? -21.406 -7.276 24.913 1.00 81.31 96 GLN A N 1
ATOM 788 C CA . GLN A 1 96 ? -21.377 -8.313 25.946 1.00 81.31 96 GLN A CA 1
ATOM 789 C C . GLN A 1 96 ? -20.787 -7.805 27.269 1.00 81.31 96 GLN A C 1
ATOM 791 O O . GLN A 1 96 ? -20.812 -8.517 28.276 1.00 81.31 96 GLN A O 1
ATOM 796 N N . LEU A 1 97 ? -20.263 -6.577 27.295 1.00 76.44 97 LEU A N 1
ATOM 797 C CA . LEU A 1 97 ? -19.709 -5.973 28.499 1.00 76.44 97 LEU A CA 1
ATOM 798 C C . LEU A 1 97 ? -20.854 -5.407 29.345 1.00 76.44 97 LEU A C 1
ATOM 800 O O . LEU A 1 97 ? -21.479 -4.416 28.986 1.00 76.44 97 LEU A O 1
ATOM 804 N N . GLY A 1 98 ? -21.133 -6.051 30.479 1.00 68.38 98 GLY A N 1
ATOM 805 C CA . GLY A 1 98 ? -22.185 -5.632 31.417 1.00 68.38 98 GLY A CA 1
ATOM 806 C C . GLY A 1 98 ? -21.693 -5.309 32.829 1.00 68.38 98 GLY A C 1
ATOM 807 O O . GLY A 1 98 ? -22.492 -4.949 33.689 1.00 68.38 98 GLY A O 1
ATOM 808 N N . ASN A 1 99 ? -20.393 -5.461 33.109 1.00 75.81 99 ASN A N 1
ATOM 809 C CA . ASN A 1 99 ? -19.867 -5.311 34.464 1.00 75.81 99 ASN A CA 1
ATOM 810 C C . ASN A 1 99 ? -19.340 -3.890 34.726 1.00 75.81 99 ASN A C 1
ATOM 812 O O . ASN A 1 99 ? -18.272 -3.512 34.247 1.00 75.81 99 ASN A O 1
ATOM 816 N N . ILE A 1 100 ? -20.067 -3.138 35.557 1.00 71.06 100 ILE A N 1
ATOM 817 C CA . ILE A 1 100 ? -19.721 -1.774 35.997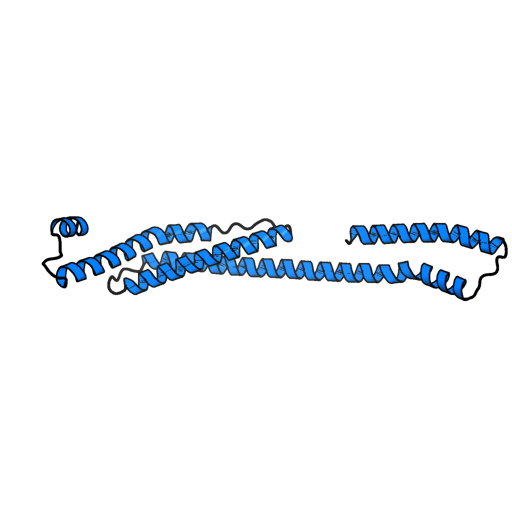 1.00 71.06 100 ILE A CA 1
ATOM 818 C C . ILE A 1 100 ? -18.405 -1.725 36.798 1.00 71.06 100 ILE A C 1
ATOM 820 O O . ILE A 1 100 ? -17.754 -0.686 36.855 1.00 71.06 100 ILE A O 1
ATOM 824 N N . ALA A 1 101 ? -17.932 -2.839 37.364 1.00 74.56 101 ALA A N 1
ATOM 825 C CA . ALA A 1 101 ? -16.632 -2.861 38.039 1.00 74.56 101 ALA A CA 1
ATOM 826 C C . ALA A 1 101 ? -15.447 -2.580 37.087 1.00 74.56 101 ALA A C 1
ATOM 828 O O . ALA A 1 101 ? -14.388 -2.157 37.545 1.00 74.56 101 ALA A O 1
ATOM 829 N N . HIS A 1 102 ? -15.632 -2.772 35.775 1.00 81.94 102 HIS A N 1
ATOM 830 C CA . HIS A 1 102 ? -14.592 -2.620 34.751 1.00 81.94 102 HIS A CA 1
ATOM 831 C C . HIS A 1 102 ? -14.756 -1.356 33.888 1.00 81.94 102 HIS A C 1
ATOM 833 O O . HIS A 1 102 ? -14.189 -1.278 32.802 1.00 81.94 102 HIS A O 1
ATOM 839 N N . VAL A 1 103 ? -15.496 -0.339 34.354 1.00 81.94 103 VAL A N 1
ATOM 840 C CA . VAL A 1 103 ? -15.748 0.907 33.593 1.00 81.94 103 VAL A CA 1
ATOM 841 C C . VAL A 1 103 ? -14.460 1.521 33.032 1.00 81.94 103 VAL A C 1
ATOM 843 O O . VAL A 1 103 ? -14.395 1.830 31.846 1.00 81.94 103 VAL A O 1
ATOM 846 N N . ALA A 1 104 ? -13.409 1.651 33.850 1.00 83.12 104 ALA A N 1
ATOM 847 C CA . ALA A 1 104 ? -12.145 2.249 33.413 1.00 83.12 104 ALA A CA 1
ATOM 848 C C . ALA A 1 104 ? -11.436 1.436 32.310 1.00 83.12 104 ALA A C 1
ATOM 850 O O . ALA A 1 104 ? -10.883 2.016 31.378 1.00 83.12 104 ALA A O 1
ATOM 851 N N . GLU A 1 105 ? -11.477 0.105 32.398 1.00 86.56 105 GLU A N 1
ATOM 852 C CA . GLU A 1 105 ? -10.892 -0.811 31.410 1.00 86.56 105 GLU A CA 1
ATOM 853 C C . GLU A 1 105 ? -11.671 -0.782 30.087 1.00 86.56 105 GLU A C 1
ATOM 855 O O . GLU A 1 105 ? -11.076 -0.731 29.007 1.00 86.56 105 GLU A O 1
ATOM 860 N N . ASN A 1 106 ? -13.003 -0.722 30.168 1.00 85.94 106 ASN A N 1
ATOM 861 C CA . ASN A 1 106 ? -13.884 -0.628 29.006 1.00 85.94 106 ASN A CA 1
ATOM 862 C C . ASN A 1 106 ? -13.706 0.713 28.277 1.00 85.94 106 ASN A C 1
ATOM 864 O O . ASN A 1 106 ? -13.564 0.725 27.054 1.00 85.94 106 ASN A O 1
ATOM 868 N N . CYS A 1 107 ? -13.626 1.830 29.014 1.00 85.62 107 CYS A N 1
ATOM 869 C CA . CYS A 1 107 ? -13.317 3.146 28.445 1.00 85.62 107 CYS A CA 1
ATOM 870 C C . CYS A 1 107 ? -11.952 3.161 27.746 1.00 85.62 107 CYS A C 1
ATOM 872 O O . CYS A 1 107 ? -11.834 3.687 26.639 1.00 85.62 107 CYS A O 1
ATOM 874 N N . LEU A 1 108 ? -10.924 2.574 28.370 1.00 89.31 108 LEU A N 1
ATOM 875 C CA . LEU A 1 108 ? -9.588 2.502 27.779 1.00 89.31 108 LEU A CA 1
ATOM 876 C C . LEU A 1 108 ? -9.596 1.670 26.492 1.00 89.31 108 LEU A C 1
ATOM 878 O O . LEU A 1 108 ? -9.075 2.123 25.477 1.00 89.31 108 LEU A O 1
ATOM 882 N N . SER A 1 109 ? -10.256 0.512 26.502 1.00 89.75 109 SER A N 1
ATOM 883 C CA . SER A 1 109 ? -10.374 -0.361 25.329 1.00 89.75 109 SER A CA 1
ATOM 884 C C . SER A 1 109 ? -11.105 0.321 24.165 1.00 89.75 109 SER A C 1
ATOM 886 O O . SER A 1 109 ? -10.662 0.232 23.019 1.00 89.75 109 SER A O 1
ATOM 888 N N . LEU A 1 110 ? -12.184 1.064 24.446 1.00 89.31 110 LEU A N 1
ATOM 889 C CA . LEU A 1 110 ? -12.895 1.867 23.444 1.00 89.31 110 LEU A CA 1
ATOM 890 C C . LEU A 1 110 ? -12.025 2.993 22.879 1.00 89.31 110 LEU A C 1
ATOM 892 O O . LEU A 1 110 ? -12.027 3.224 21.668 1.00 89.31 110 LEU A O 1
ATOM 896 N N . ALA A 1 111 ? -11.264 3.684 23.731 1.00 90.81 111 ALA A N 1
ATOM 897 C CA . ALA A 1 111 ? -10.342 4.728 23.296 1.00 90.81 111 ALA A CA 1
ATOM 898 C C . ALA A 1 111 ? -9.228 4.157 22.403 1.00 90.81 111 ALA A C 1
ATOM 900 O O . ALA A 1 111 ? -8.923 4.738 21.360 1.00 90.81 111 ALA A O 1
ATOM 901 N N . THR A 1 112 ? -8.672 2.995 22.763 1.00 93.62 112 THR A N 1
ATOM 902 C CA . THR A 1 112 ? -7.682 2.284 21.947 1.00 93.62 112 THR A CA 1
ATOM 903 C C . THR A 1 112 ? -8.260 1.907 20.587 1.00 93.62 112 THR A C 1
ATOM 905 O O . THR A 1 112 ? -7.666 2.261 19.571 1.00 93.62 112 THR A O 1
ATOM 908 N N . LEU A 1 113 ? -9.438 1.275 20.540 1.00 93.38 113 LEU A N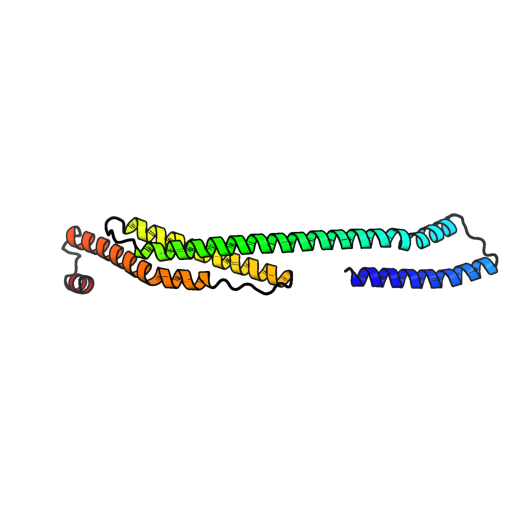 1
ATOM 909 C CA . LEU A 1 113 ? -10.056 0.889 19.268 1.00 93.38 113 LEU A CA 1
ATOM 910 C C . LEU A 1 113 ? -10.373 2.122 18.400 1.00 93.38 113 LEU A C 1
ATOM 912 O O . LEU A 1 113 ? -10.100 2.130 17.200 1.00 93.38 113 LEU A O 1
ATOM 916 N N . THR A 1 114 ? -10.835 3.217 19.008 1.00 92.56 114 THR A N 1
ATOM 917 C CA . THR A 1 114 ? -11.076 4.491 18.305 1.00 92.56 114 THR A CA 1
ATOM 918 C C . THR A 1 114 ? -9.795 5.058 17.684 1.00 92.56 114 THR A C 1
ATOM 920 O O . THR A 1 114 ? -9.812 5.498 16.532 1.00 92.56 114 THR A O 1
ATOM 923 N N . ALA A 1 115 ? -8.676 5.026 18.416 1.00 95.00 115 ALA A N 1
ATOM 924 C CA . ALA A 1 115 ? -7.377 5.459 17.905 1.00 95.00 115 ALA A CA 1
ATOM 925 C C . ALA A 1 115 ? -6.906 4.572 16.741 1.00 95.00 115 ALA A C 1
ATOM 927 O O . ALA A 1 115 ? -6.545 5.097 15.690 1.00 95.00 115 ALA A O 1
ATOM 928 N N . THR A 1 116 ? -7.017 3.245 16.875 1.00 95.50 116 THR A N 1
ATOM 929 C CA . THR A 1 116 ? -6.637 2.312 15.801 1.00 95.50 116 THR A CA 1
ATOM 930 C C . THR A 1 116 ? -7.478 2.493 14.536 1.00 95.50 116 THR A C 1
ATOM 932 O O . THR A 1 116 ? -6.941 2.450 13.435 1.00 95.50 116 THR A O 1
ATOM 935 N N . ILE A 1 117 ? -8.778 2.793 14.656 1.00 95.00 117 ILE A N 1
ATOM 936 C CA . ILE A 1 117 ? -9.634 3.088 13.49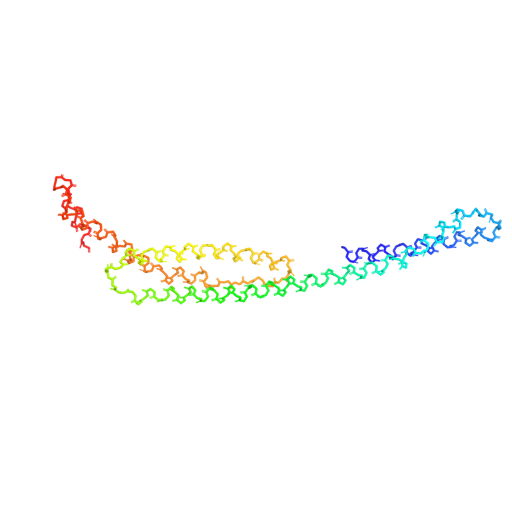6 1.00 95.00 117 ILE A CA 1
ATOM 937 C C . ILE A 1 117 ? -9.218 4.388 12.807 1.00 95.00 117 ILE A C 1
ATOM 939 O O . ILE A 1 117 ? -9.309 4.493 11.584 1.00 95.00 117 ILE A O 1
ATOM 943 N N . LYS A 1 118 ? -8.751 5.386 13.564 1.00 95.12 118 LYS A N 1
ATOM 944 C CA . LYS A 1 118 ? -8.224 6.623 12.983 1.00 95.12 118 LYS A CA 1
ATOM 945 C C . LYS A 1 118 ? -6.947 6.357 12.180 1.00 95.12 118 LYS A C 1
ATOM 947 O O . LYS A 1 118 ? -6.859 6.810 11.044 1.00 95.12 118 LYS A O 1
ATOM 952 N N . GLU A 1 119 ? -6.016 5.581 12.728 1.00 96.25 119 GLU A N 1
ATOM 953 C CA . GLU A 1 119 ? -4.797 5.161 12.019 1.00 96.25 119 GLU A CA 1
ATOM 954 C C . GLU A 1 119 ? -5.132 4.329 10.769 1.00 96.25 119 GLU A C 1
ATOM 956 O O . GLU A 1 119 ? -4.584 4.560 9.692 1.00 96.25 119 GLU A O 1
ATOM 961 N N . ALA A 1 120 ? -6.111 3.426 10.871 1.00 96.25 120 ALA A N 1
ATOM 962 C CA . ALA A 1 120 ? -6.576 2.627 9.743 1.00 96.25 120 ALA A CA 1
ATOM 963 C C . ALA A 1 120 ? -7.181 3.489 8.616 1.00 96.25 120 ALA A C 1
ATOM 965 O O . ALA A 1 120 ? -7.024 3.155 7.443 1.00 96.25 120 ALA A O 1
ATOM 966 N N . LYS A 1 121 ? -7.823 4.625 8.927 1.00 96.00 121 LYS A N 1
ATOM 967 C CA . LYS A 1 121 ? -8.287 5.580 7.899 1.00 96.00 121 LYS A CA 1
ATOM 968 C C . LYS A 1 121 ? -7.127 6.198 7.123 1.00 96.00 121 LYS A C 1
ATOM 970 O O . LYS A 1 121 ? -7.182 6.240 5.898 1.00 96.00 121 LYS A O 1
ATOM 975 N N . GLU A 1 122 ? -6.062 6.604 7.808 1.00 96.12 122 GLU A N 1
ATOM 976 C CA . GLU A 1 122 ? -4.859 7.145 7.159 1.00 96.12 122 GLU A CA 1
ATOM 977 C C . GLU A 1 122 ? -4.178 6.080 6.277 1.00 96.12 122 GLU A C 1
ATOM 979 O O . GLU A 1 122 ? -3.785 6.349 5.139 1.00 96.12 122 GLU A O 1
ATOM 984 N N . GLN A 1 123 ? -4.111 4.833 6.757 1.00 95.50 123 GLN A N 1
ATOM 985 C CA . GLN A 1 123 ? -3.602 3.703 5.975 1.00 95.50 123 GLN A CA 1
ATOM 986 C C . GLN A 1 123 ? -4.462 3.416 4.733 1.00 95.50 123 GLN A C 1
ATOM 988 O O . GLN A 1 123 ? -3.917 3.147 3.659 1.00 95.50 123 GLN A O 1
ATOM 993 N N . ALA A 1 124 ? -5.788 3.500 4.855 1.00 96.56 124 ALA A N 1
ATOM 994 C CA . ALA A 1 124 ? -6.711 3.326 3.740 1.00 96.56 124 ALA A CA 1
ATOM 995 C C . ALA A 1 124 ? -6.520 4.405 2.662 1.00 96.56 124 ALA A C 1
ATOM 997 O O . ALA A 1 124 ? -6.467 4.080 1.477 1.00 96.56 124 ALA A O 1
ATOM 998 N N . GLU A 1 125 ? -6.348 5.671 3.049 1.00 96.00 125 GLU A N 1
ATOM 999 C CA . GLU A 1 125 ? -6.063 6.766 2.110 1.00 96.00 125 GLU A CA 1
ATOM 1000 C C . GLU A 1 125 ? -4.742 6.549 1.357 1.00 96.00 125 GLU A C 1
ATOM 1002 O O . GLU A 1 125 ? -4.669 6.748 0.137 1.00 96.00 125 GLU A O 1
ATOM 1007 N N . ALA A 1 126 ? -3.704 6.081 2.058 1.00 95.38 126 ALA A N 1
ATOM 1008 C CA . ALA A 1 126 ? -2.430 5.727 1.441 1.00 95.38 126 ALA A CA 1
ATOM 1009 C C . ALA A 1 126 ? -2.587 4.577 0.429 1.00 95.38 126 ALA A C 1
ATOM 1011 O O . ALA A 1 126 ? -2.058 4.665 -0.681 1.00 95.38 126 ALA A O 1
ATOM 1012 N N . MET A 1 127 ? -3.360 3.539 0.771 1.00 95.75 127 MET A N 1
ATOM 1013 C CA . MET A 1 127 ? -3.672 2.434 -0.144 1.00 95.75 127 MET A CA 1
ATOM 1014 C C . MET A 1 127 ? -4.438 2.905 -1.382 1.00 95.75 127 MET A C 1
ATOM 1016 O O . MET A 1 127 ? -4.047 2.563 -2.493 1.00 95.75 127 MET A O 1
ATOM 1020 N N . VAL A 1 128 ? -5.473 3.732 -1.218 1.00 95.38 128 VAL A N 1
ATOM 1021 C CA . VAL A 1 128 ? -6.269 4.271 -2.337 1.00 95.38 128 VAL A CA 1
ATOM 1022 C C . VAL A 1 128 ? -5.417 5.147 -3.260 1.00 95.38 128 VAL A C 1
ATOM 1024 O O . VAL A 1 128 ? -5.578 5.127 -4.485 1.00 95.38 128 VAL A O 1
ATOM 1027 N N . THR A 1 129 ? -4.475 5.901 -2.692 1.00 95.75 129 THR A N 1
ATOM 1028 C CA . THR A 1 129 ? -3.507 6.686 -3.468 1.00 95.75 129 THR A CA 1
ATOM 1029 C C . THR A 1 129 ? -2.588 5.773 -4.279 1.00 95.75 129 THR A C 1
ATOM 1031 O O . THR A 1 129 ? -2.340 6.025 -5.459 1.00 95.75 129 THR A O 1
ATOM 1034 N N . GLU A 1 130 ? -2.107 4.687 -3.676 1.00 94.56 130 GLU A N 1
ATOM 1035 C CA . GLU A 1 130 ? -1.272 3.693 -4.350 1.00 94.56 130 GLU A CA 1
ATOM 1036 C C . GLU A 1 130 ? -2.036 2.950 -5.463 1.00 94.56 130 GLU A C 1
ATOM 1038 O O . GLU A 1 130 ? -1.515 2.792 -6.571 1.00 94.56 130 GLU A O 1
ATOM 1043 N N . GLU A 1 131 ? -3.296 2.578 -5.218 1.00 94.88 131 GLU A N 1
ATOM 1044 C CA . GLU A 1 131 ? -4.206 2.009 -6.218 1.00 94.88 131 GLU A CA 1
ATOM 1045 C C . GLU A 1 131 ? -4.379 2.958 -7.410 1.00 94.88 131 GLU A C 1
ATOM 1047 O O . GLU A 1 131 ? -4.242 2.536 -8.560 1.00 94.88 131 GLU A O 1
ATOM 1052 N N . ALA A 1 132 ? -4.586 4.255 -7.160 1.00 95.50 132 ALA A N 1
ATOM 1053 C CA . ALA A 1 132 ? -4.710 5.258 -8.216 1.00 95.50 132 ALA A CA 1
ATOM 1054 C C . ALA A 1 132 ? -3.434 5.378 -9.070 1.00 95.50 132 ALA A C 1
ATOM 1056 O O . ALA A 1 132 ? -3.521 5.463 -10.296 1.00 95.50 132 ALA A O 1
ATOM 1057 N N . LEU A 1 133 ? -2.249 5.334 -8.448 1.00 93.81 133 LEU A N 1
ATOM 1058 C CA . LEU A 1 133 ? -0.961 5.375 -9.156 1.00 93.81 133 LEU A CA 1
ATOM 1059 C C . LEU A 1 133 ? -0.744 4.148 -10.051 1.00 93.81 133 LEU A C 1
ATOM 1061 O O . LEU A 1 133 ? -0.172 4.260 -11.139 1.00 93.81 133 LEU A O 1
ATOM 1065 N N . LEU A 1 134 ? -1.203 2.977 -9.607 1.00 93.06 134 LEU A N 1
ATOM 1066 C CA . LEU A 1 134 ? -1.137 1.744 -10.389 1.00 93.06 134 LEU A CA 1
ATOM 1067 C C . LEU A 1 134 ? -2.290 1.611 -11.394 1.00 93.06 134 LEU A C 1
ATOM 1069 O O . LEU A 1 134 ? -2.208 0.766 -12.286 1.00 93.06 134 LEU A O 1
ATOM 1073 N N . GLY A 1 135 ? -3.310 2.470 -11.328 1.00 92.56 135 GLY A N 1
ATOM 1074 C CA . GLY A 1 135 ? -4.488 2.418 -12.197 1.00 92.56 135 GLY A CA 1
ATOM 1075 C C . GLY A 1 135 ? -5.482 1.323 -11.803 1.00 92.56 135 GLY A C 1
ATOM 1076 O O . GLY A 1 135 ? -6.212 0.819 -12.655 1.00 92.56 135 GLY A O 1
ATOM 1077 N N . PHE A 1 136 ? -5.477 0.922 -10.533 1.00 91.50 136 PHE A N 1
ATOM 1078 C CA . PHE A 1 136 ? -6.427 -0.025 -9.964 1.00 91.50 136 PHE A CA 1
ATOM 1079 C C . PHE A 1 136 ? -7.757 0.680 -9.655 1.00 91.50 136 PHE A C 1
ATOM 1081 O O . PHE A 1 136 ? -7.778 1.893 -9.425 1.00 91.50 136 PHE A O 1
ATOM 1088 N N . PRO A 1 137 ? -8.885 -0.056 -9.647 1.00 92.12 137 PRO A N 1
ATOM 1089 C CA . PRO A 1 137 ? -10.124 0.477 -9.100 1.00 92.12 137 PRO A CA 1
ATOM 1090 C C . PRO A 1 137 ? -9.920 0.796 -7.615 1.00 92.12 137 PRO A C 1
ATOM 1092 O O . PRO A 1 137 ? -9.387 -0.030 -6.879 1.00 92.12 137 PRO A O 1
ATOM 1095 N N . GLN A 1 138 ? -10.344 1.987 -7.196 1.00 92.06 138 GLN A N 1
ATOM 1096 C CA . GLN A 1 138 ? -10.187 2.433 -5.814 1.00 92.06 138 GLN A CA 1
ATOM 1097 C C . GLN A 1 138 ? -11.089 1.623 -4.882 1.00 92.06 138 GLN A C 1
ATOM 1099 O O . GLN A 1 138 ? -12.308 1.559 -5.078 1.00 92.06 138 GLN A O 1
ATOM 1104 N N . SER A 1 139 ? -10.479 1.016 -3.871 1.00 92.38 139 SER A N 1
ATOM 1105 C CA . SER A 1 139 ? -11.163 0.231 -2.853 1.00 92.38 139 SER A CA 1
ATOM 1106 C C . SER A 1 139 ? -11.974 1.126 -1.916 1.00 92.38 139 SER A C 1
ATOM 1108 O O . SER A 1 139 ? -11.584 2.247 -1.591 1.00 92.38 139 SER A O 1
ATOM 1110 N N . GLN A 1 140 ? -13.117 0.615 -1.459 1.00 92.62 140 GLN A N 1
ATOM 1111 C CA . GLN A 1 140 ? -13.961 1.268 -0.459 1.00 92.62 140 GLN A CA 1
ATOM 1112 C C . GLN A 1 140 ? -14.026 0.393 0.790 1.00 92.62 140 GLN A C 1
ATOM 1114 O O . GLN A 1 140 ? -14.461 -0.756 0.731 1.00 92.62 140 GLN A O 1
ATOM 1119 N N . PHE A 1 141 ? -13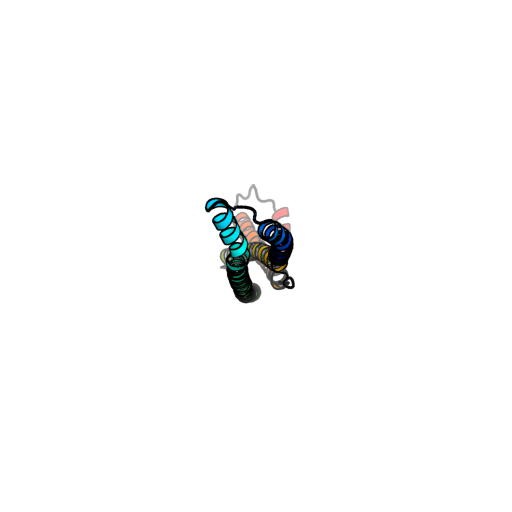.605 0.951 1.921 1.00 94.81 141 PHE A N 1
ATOM 1120 C CA . PHE A 1 141 ? -13.521 0.249 3.200 1.00 94.81 141 PHE A CA 1
ATOM 1121 C C . PHE A 1 141 ? -14.689 0.655 4.106 1.00 94.81 141 PHE A C 1
ATOM 1123 O O . PHE A 1 141 ? -14.532 1.468 5.017 1.00 94.81 141 PHE A O 1
ATOM 1130 N N . LEU A 1 142 ? -15.881 0.107 3.844 1.00 94.38 142 LEU A N 1
ATOM 1131 C CA . LEU A 1 142 ? -17.118 0.457 4.565 1.00 94.38 142 LEU A CA 1
ATOM 1132 C C . LEU A 1 142 ? -17.021 0.208 6.082 1.00 94.38 142 LEU A C 1
ATOM 1134 O O . LEU A 1 142 ? -17.635 0.928 6.869 1.00 94.38 142 LEU A O 1
ATOM 1138 N N . GLN A 1 143 ? -16.194 -0.755 6.500 1.00 95.00 143 GLN A N 1
ATOM 1139 C CA . GLN A 1 143 ? -15.947 -1.077 7.906 1.00 95.00 143 GLN A CA 1
ATOM 1140 C C . GLN A 1 143 ? -15.432 0.133 8.705 1.00 95.00 143 GLN A C 1
ATOM 1142 O O . GLN A 1 143 ? -15.755 0.278 9.881 1.00 95.00 143 GLN A O 1
ATOM 1147 N N . LEU A 1 144 ? -14.677 1.042 8.073 1.00 94.38 144 LEU A N 1
ATOM 1148 C CA . LEU A 1 144 ? -14.152 2.254 8.721 1.00 94.38 144 LEU A CA 1
ATOM 1149 C C . LEU A 1 144 ? -15.244 3.274 9.082 1.00 94.38 144 LEU A C 1
ATOM 1151 O O . LEU A 1 144 ? -15.013 4.160 9.912 1.00 94.38 144 LEU A O 1
ATOM 1155 N N . GLU A 1 145 ? -16.422 3.165 8.465 1.00 94.12 145 GLU A N 1
ATOM 1156 C CA . GLU A 1 145 ? -17.619 3.928 8.828 1.00 94.12 145 GLU A CA 1
ATOM 1157 C C . GLU A 1 145 ? -18.569 3.136 9.728 1.00 94.12 145 GLU A C 1
ATOM 1159 O O . GLU A 1 145 ? -19.279 3.724 10.542 1.00 94.12 145 GLU A O 1
ATOM 1164 N N . GLU A 1 146 ? -18.599 1.812 9.581 1.00 94.31 146 GLU A N 1
ATOM 1165 C CA . GLU A 1 146 ? -19.444 0.917 10.368 1.00 94.31 146 GLU A CA 1
ATOM 1166 C C . GLU A 1 146 ? -18.973 0.810 11.823 1.00 94.31 146 GLU A C 1
ATOM 1168 O O . GLU A 1 146 ? -19.779 0.975 12.738 1.00 94.31 146 GLU A O 1
ATOM 1173 N N . VAL A 1 147 ? -17.671 0.598 12.053 1.00 93.44 147 VAL A N 1
ATOM 1174 C CA . VAL A 1 147 ? -17.106 0.414 13.400 1.00 93.44 147 VAL A CA 1
ATOM 1175 C C . VAL A 1 147 ? -17.438 1.589 14.332 1.00 93.44 147 VAL A C 1
ATOM 1177 O O . VAL A 1 147 ? -17.979 1.335 15.410 1.00 93.44 147 VAL A O 1
ATOM 1180 N N . PRO A 1 148 ? -17.223 2.868 13.950 1.00 92.62 148 PRO A N 1
ATOM 1181 C CA . PRO A 1 148 ? -17.608 3.997 14.797 1.00 92.62 148 PRO A CA 1
ATOM 1182 C C . PRO A 1 148 ? -19.100 4.030 15.148 1.00 92.62 148 PRO A C 1
ATOM 1184 O O . PRO A 1 148 ? -19.440 4.356 16.281 1.00 92.62 148 PRO A O 1
ATOM 1187 N N . LYS A 1 149 ? -19.986 3.655 14.213 1.00 93.62 149 LYS A N 1
ATOM 1188 C CA . LYS A 1 149 ? -21.442 3.608 14.451 1.00 93.62 149 LYS A CA 1
ATOM 1189 C C . LYS A 1 149 ? -21.817 2.523 15.457 1.00 93.62 149 LYS A C 1
ATOM 1191 O O . LYS A 1 149 ? -22.694 2.734 16.285 1.00 93.62 149 LYS A O 1
ATOM 1196 N N . ILE A 1 150 ? -21.149 1.368 15.401 1.00 91.88 150 ILE A N 1
ATOM 1197 C CA . ILE A 1 150 ? -21.337 0.297 16.390 1.00 91.88 150 ILE A CA 1
ATOM 1198 C C . ILE A 1 150 ? -20.833 0.753 17.765 1.00 91.88 150 ILE A C 1
ATOM 1200 O O . ILE A 1 150 ? -21.471 0.471 18.773 1.00 91.88 150 ILE A O 1
ATOM 1204 N N . MET A 1 151 ? -19.701 1.459 17.813 1.00 90.75 151 MET A N 1
ATOM 1205 C CA . MET A 1 151 ? -19.069 1.888 19.063 1.00 90.75 151 MET A CA 1
ATOM 1206 C C . MET A 1 151 ? -19.787 3.044 19.767 1.00 90.75 151 MET A C 1
ATOM 1208 O O . MET A 1 151 ? -19.739 3.105 20.993 1.00 90.75 151 MET A O 1
ATOM 1212 N N . GLU A 1 152 ? -20.437 3.943 19.025 1.00 91.50 152 GLU A N 1
ATOM 1213 C CA . GLU A 1 152 ? -21.101 5.152 19.536 1.00 91.50 152 GLU A CA 1
ATOM 1214 C C . GLU A 1 152 ? -21.931 4.929 20.820 1.00 91.50 152 GLU A C 1
ATOM 1216 O O . GLU A 1 152 ? -21.613 5.563 21.830 1.00 91.50 152 GLU A O 1
ATOM 1221 N N . PRO A 1 153 ? -22.911 4.001 20.870 1.00 90.88 153 PRO A N 1
ATOM 1222 C CA . PRO A 1 153 ? -23.706 3.784 22.080 1.00 90.88 153 PRO A CA 1
ATOM 1223 C C . PRO A 1 153 ? -22.873 3.302 23.276 1.00 90.88 153 PRO A C 1
ATOM 1225 O O . PRO A 1 153 ? -23.183 3.639 24.419 1.00 90.88 153 PRO A O 1
ATOM 1228 N N . TYR A 1 154 ? -21.809 2.530 23.037 1.00 88.75 154 TYR A N 1
ATOM 1229 C CA . TYR A 1 154 ? -20.938 2.028 24.100 1.00 88.75 154 TYR A CA 1
ATOM 1230 C C . TYR A 1 154 ? -20.026 3.122 24.636 1.00 88.75 154 TYR A C 1
ATOM 1232 O O . TYR A 1 154 ? -19.841 3.211 25.846 1.00 88.75 154 TYR A O 1
ATOM 1240 N N . VAL A 1 155 ? -19.496 3.977 23.759 1.00 86.94 155 VAL A N 1
ATOM 1241 C CA . VAL A 1 155 ? -18.720 5.148 24.176 1.00 86.94 155 VAL A CA 1
ATOM 1242 C C . VAL A 1 155 ? -19.566 6.003 25.104 1.00 86.94 155 VAL A C 1
ATOM 1244 O O . VAL A 1 155 ? -19.139 6.220 26.232 1.00 86.94 155 VAL A O 1
ATOM 1247 N N . THR A 1 156 ? -20.782 6.377 24.691 1.00 88.50 156 THR A N 1
ATOM 1248 C CA . THR A 1 156 ? -21.693 7.167 25.529 1.00 88.50 156 THR A CA 1
ATOM 1249 C C . THR A 1 156 ? -21.991 6.477 26.859 1.00 88.50 156 THR A C 1
ATOM 1251 O O . THR A 1 156 ? -21.855 7.098 27.909 1.00 88.50 156 THR A O 1
ATOM 1254 N N . LEU A 1 157 ? -22.340 5.185 26.843 1.00 87.88 157 LEU A N 1
ATOM 1255 C CA . LEU A 1 157 ? -22.656 4.432 28.059 1.00 87.88 157 LEU A CA 1
ATOM 1256 C C . LEU A 1 157 ? -21.501 4.447 29.069 1.00 87.88 157 LEU A C 1
ATOM 1258 O O . LEU A 1 157 ? -21.704 4.762 30.242 1.00 87.88 157 LEU A O 1
ATOM 1262 N N . TRP A 1 158 ? -20.294 4.092 28.627 1.00 85.88 158 TRP A N 1
ATOM 1263 C CA . TRP A 1 158 ? -19.151 3.947 29.525 1.00 85.88 158 TRP A CA 1
ATOM 1264 C C . TRP A 1 158 ? -18.587 5.297 29.974 1.00 85.88 158 TRP A C 1
ATOM 1266 O O . TRP A 1 158 ? -18.181 5.409 31.132 1.00 85.88 158 TRP A O 1
ATOM 1276 N N . THR A 1 159 ? -18.633 6.340 29.134 1.00 85.88 159 THR A N 1
ATOM 1277 C CA . THR A 1 159 ? -18.282 7.702 29.568 1.00 85.88 159 THR A CA 1
ATOM 1278 C C . THR A 1 159 ? -19.259 8.218 30.614 1.00 85.88 159 THR A C 1
ATOM 1280 O O . THR A 1 159 ? -18.819 8.697 31.655 1.00 85.88 159 THR A O 1
ATOM 1283 N N . THR A 1 160 ? -20.568 8.031 30.413 1.00 86.69 160 THR A N 1
ATOM 1284 C CA . THR A 1 160 ? -21.575 8.437 31.404 1.00 86.69 160 THR A CA 1
ATOM 1285 C C . THR A 1 160 ? -21.425 7.647 32.706 1.00 86.69 160 THR A C 1
ATOM 1287 O O . THR A 1 160 ? -21.489 8.229 33.785 1.00 86.69 160 THR A O 1
ATOM 1290 N N . ALA A 1 161 ? -21.149 6.339 32.641 1.00 85.75 161 ALA A N 1
ATOM 1291 C CA . ALA A 1 161 ? -20.885 5.534 33.835 1.00 85.75 161 ALA A CA 1
ATOM 1292 C C . ALA A 1 161 ? -19.626 6.001 34.591 1.00 85.75 161 ALA A C 1
ATOM 1294 O O . ALA A 1 161 ? -19.618 6.041 35.823 1.00 85.75 161 ALA A O 1
ATOM 1295 N N . GLN A 1 162 ? -18.571 6.381 33.866 1.00 84.81 162 GLN A N 1
ATOM 1296 C CA . GLN A 1 162 ? -17.337 6.908 34.448 1.00 84.81 162 GLN A CA 1
ATOM 1297 C C . GLN A 1 162 ? -17.553 8.275 35.111 1.00 84.81 162 GLN A C 1
ATOM 1299 O O . GLN A 1 162 ? -17.071 8.501 36.224 1.00 84.81 162 GLN A O 1
ATOM 1304 N N . GLU A 1 163 ? -18.279 9.173 34.447 1.00 85.75 163 GLU A N 1
ATOM 1305 C CA . GLU A 1 163 ? -18.660 10.480 34.986 1.00 85.75 163 GLU A CA 1
ATOM 1306 C C . GLU A 1 163 ? -19.515 10.320 36.241 1.00 85.75 163 GLU A C 1
ATOM 1308 O O . GLU A 1 163 ? -19.174 10.883 37.280 1.00 85.75 163 GLU A O 1
ATOM 1313 N N . PHE A 1 164 ? -20.530 9.453 36.197 1.00 84.94 164 PHE A N 1
ATOM 1314 C CA . PHE A 1 164 ? -21.369 9.143 37.351 1.00 84.94 164 PHE A CA 1
ATOM 1315 C C . PHE A 1 164 ? -20.554 8.604 38.531 1.00 84.94 164 PHE A C 1
ATOM 1317 O O . PHE A 1 164 ? -20.738 9.044 39.664 1.00 84.94 164 PHE A O 1
ATOM 1324 N N . GLN A 1 165 ? -19.609 7.687 38.295 1.00 83.06 165 GLN A N 1
ATOM 1325 C CA . GLN A 1 165 ? -18.760 7.148 39.360 1.00 83.06 165 GLN A CA 1
ATOM 1326 C C . GLN A 1 165 ? -17.886 8.237 40.004 1.00 83.06 165 GLN A C 1
ATOM 1328 O O . GLN A 1 165 ? -17.697 8.244 41.224 1.00 83.06 165 GLN A O 1
ATOM 1333 N N . LYS A 1 166 ? -17.375 9.176 39.201 1.00 83.62 166 LYS A N 1
ATOM 1334 C CA . LYS A 1 166 ? -16.576 10.308 39.680 1.00 83.62 166 LYS A CA 1
ATOM 1335 C C . LYS A 1 166 ? -17.426 11.312 40.462 1.00 83.62 166 LYS A C 1
ATOM 1337 O O . LYS A 1 166 ? -17.027 11.697 41.562 1.00 83.62 166 LYS A O 1
ATOM 1342 N N . SER A 1 167 ? -18.585 11.701 39.932 1.00 82.62 167 SER A N 1
ATOM 1343 C CA . SER A 1 167 ? -19.531 12.588 40.617 1.00 82.62 167 SER A CA 1
ATOM 1344 C C . SER A 1 167 ? -20.022 11.962 41.921 1.00 82.62 167 SER A C 1
ATOM 1346 O O . SER A 1 167 ? -19.927 12.597 42.965 1.00 82.62 167 SER A O 1
ATOM 1348 N N . SER A 1 168 ? -20.404 10.680 41.920 1.00 79.88 168 SER A N 1
ATOM 1349 C CA . SER A 1 168 ? -20.822 9.959 43.129 1.00 79.88 168 SER A CA 1
ATOM 1350 C C . SER A 1 168 ? -19.732 9.917 44.202 1.00 79.88 168 SER A C 1
ATOM 1352 O O . SER A 1 168 ? -20.017 10.171 45.376 1.00 79.88 168 SER A O 1
ATOM 1354 N N . TYR A 1 169 ? -18.478 9.651 43.822 1.00 82.38 169 TYR A N 1
ATOM 1355 C CA . TYR A 1 169 ? -17.364 9.704 44.766 1.00 82.38 169 TYR A CA 1
ATOM 1356 C C . TYR A 1 169 ? -17.190 11.107 45.360 1.00 82.38 169 TYR A C 1
ATOM 1358 O O . TYR A 1 169 ? -17.005 11.235 46.572 1.00 82.38 169 TYR A O 1
ATOM 1366 N N . ASN A 1 170 ? -17.286 12.149 44.529 1.00 80.19 170 ASN A N 1
ATOM 1367 C CA . ASN A 1 170 ? -17.193 13.540 44.966 1.00 80.19 170 ASN A CA 1
ATOM 1368 C C . ASN A 1 170 ? -18.355 13.944 45.882 1.00 80.19 170 ASN A C 1
ATOM 1370 O O . ASN A 1 170 ? -18.121 14.632 46.867 1.00 80.19 170 ASN A O 1
ATOM 1374 N N . TRP A 1 171 ? -19.584 13.500 45.618 1.00 76.69 171 TRP A N 1
ATOM 1375 C CA . TRP A 1 171 ? -20.727 13.800 46.486 1.00 76.69 171 TRP A CA 1
ATOM 1376 C C . TRP A 1 171 ? -20.589 13.160 47.868 1.00 76.69 171 TRP A C 1
ATOM 1378 O O . TRP A 1 171 ? -20.964 13.762 48.869 1.00 76.69 171 TRP A O 1
ATOM 1388 N N . LEU A 1 172 ? -20.046 11.942 47.929 1.00 76.38 172 LEU A N 1
ATOM 1389 C CA . LEU A 1 172 ? -19.929 11.180 49.174 1.00 76.38 172 LEU A CA 1
ATOM 1390 C C . LEU A 1 172 ? -18.677 11.524 49.992 1.00 76.38 172 LEU A C 1
ATOM 1392 O O . LEU A 1 172 ? -18.687 11.336 51.206 1.00 76.38 172 LEU A O 1
ATOM 1396 N N . ASN A 1 173 ? -17.605 12.002 49.350 1.00 76.75 173 ASN A N 1
ATOM 1397 C CA . ASN A 1 173 ? -16.303 12.228 49.996 1.00 76.75 173 ASN A CA 1
ATOM 1398 C C . ASN A 1 173 ? -15.770 13.666 49.852 1.00 76.75 173 ASN A C 1
ATOM 1400 O O . ASN A 1 173 ? -14.701 13.976 50.378 1.00 76.75 173 ASN A O 1
ATOM 1404 N N . GLY A 1 174 ? -16.472 14.534 49.122 1.00 68.00 174 GLY A N 1
ATOM 1405 C CA . GLY A 1 174 ? -16.112 15.936 48.931 1.00 68.00 174 GLY A CA 1
ATOM 1406 C C . GLY A 1 174 ? -16.488 16.821 50.120 1.00 68.00 174 GLY A C 1
ATOM 1407 O O . GLY A 1 174 ? -17.261 16.443 51.001 1.00 68.00 174 GLY A O 1
ATOM 1408 N N . SER A 1 175 ? -15.929 18.032 50.152 1.00 65.62 175 SER A N 1
ATOM 1409 C CA . SER A 1 175 ? -16.262 19.035 51.166 1.00 65.62 175 SER A CA 1
ATOM 1410 C C . SER A 1 175 ? -17.735 19.442 51.044 1.00 65.62 175 SER A C 1
ATOM 1412 O O . SER A 1 175 ? -18.137 20.003 50.028 1.00 65.62 175 SER A O 1
ATOM 1414 N N . MET A 1 176 ? -18.543 19.218 52.089 1.00 58.84 176 MET A N 1
ATOM 1415 C CA . MET A 1 176 ? -19.980 19.561 52.098 1.00 58.84 176 MET A CA 1
ATOM 1416 C C . MET A 1 176 ? -20.275 21.054 51.855 1.00 58.84 176 MET A C 1
ATOM 1418 O O . MET A 1 176 ? -21.408 21.401 51.546 1.00 58.84 176 MET A O 1
ATOM 1422 N N . LEU A 1 177 ? -19.284 21.940 52.005 1.00 56.81 177 LEU A N 1
ATOM 1423 C CA . LEU A 1 177 ? -19.420 23.379 51.744 1.00 56.81 177 LEU A CA 1
ATOM 1424 C C . LEU A 1 177 ? -19.328 23.749 50.254 1.00 56.81 177 LEU A C 1
ATOM 1426 O O . LEU A 1 177 ? -19.681 24.868 49.897 1.00 56.81 177 LEU A O 1
ATOM 1430 N N . GLU A 1 178 ? -18.855 22.839 49.400 1.00 60.12 178 GLU A N 1
ATOM 1431 C CA . GLU A 1 178 ? -18.640 23.075 47.962 1.00 60.12 178 GLU A CA 1
ATOM 1432 C C . GLU A 1 178 ? -19.639 22.318 47.067 1.00 60.12 178 GLU A C 1
ATOM 1434 O O . GLU A 1 178 ? -19.594 22.456 45.847 1.00 60.12 178 GLU A O 1
ATOM 1439 N N . ILE A 1 179 ? -20.538 21.517 47.650 1.00 59.84 179 ILE A N 1
ATOM 1440 C CA . ILE A 1 179 ? -21.496 20.685 46.909 1.00 59.84 179 ILE A CA 1
ATOM 1441 C C . ILE A 1 179 ? -22.843 21.412 46.830 1.00 59.84 179 ILE A C 1
ATOM 1443 O O . ILE A 1 179 ? -23.517 21.588 47.845 1.00 59.84 179 ILE A O 1
ATOM 1447 N N . ASP A 1 180 ? -23.234 21.820 45.621 1.00 64.19 180 ASP A N 1
ATOM 1448 C CA . ASP A 1 180 ? -24.527 22.454 45.353 1.00 64.19 180 ASP A CA 1
ATOM 1449 C C . ASP A 1 180 ? -25.637 21.388 45.198 1.00 64.19 180 ASP A C 1
ATOM 1451 O O . ASP A 1 180 ? -25.576 20.572 44.271 1.00 64.19 180 ASP A O 1
ATOM 1455 N N . PRO A 1 181 ? -26.654 21.363 46.079 1.00 62.38 181 PRO A N 1
ATOM 1456 C CA . PRO A 1 181 ? -27.721 20.367 46.035 1.00 62.38 181 PRO A CA 1
ATOM 1457 C C . PRO A 1 181 ? -28.583 20.426 44.763 1.00 62.38 181 PRO A C 1
ATOM 1459 O O . PRO A 1 181 ? -29.093 19.381 44.356 1.00 62.38 181 PRO A O 1
ATOM 1462 N N . GLU A 1 182 ? -28.721 21.585 44.102 1.00 65.94 182 GLU A N 1
ATOM 1463 C CA . GLU A 1 182 ? -29.482 21.686 42.843 1.00 65.94 182 GLU A CA 1
ATOM 1464 C C . GLU A 1 182 ? -28.748 20.996 41.681 1.00 65.94 182 GLU A C 1
ATOM 1466 O O . GLU A 1 182 ? -29.375 20.374 40.821 1.00 65.94 182 GLU A O 1
ATOM 1471 N N . VAL A 1 183 ? -27.410 21.032 41.690 1.00 66.12 183 VAL A N 1
ATOM 1472 C CA . VAL A 1 183 ? -26.563 20.358 40.691 1.00 66.12 183 VAL A CA 1
ATOM 1473 C C . VAL A 1 183 ? -26.597 18.840 40.882 1.00 66.12 183 VAL A C 1
ATOM 1475 O O . VAL A 1 183 ? -26.721 18.100 39.908 1.00 66.12 183 VAL A O 1
ATOM 1478 N N . VAL A 1 184 ? -26.571 18.360 42.129 1.00 64.12 184 VAL A N 1
ATOM 1479 C CA . VAL A 1 184 ? -26.670 16.919 42.425 1.00 64.12 184 VAL A CA 1
ATOM 1480 C C . VAL A 1 184 ? -28.030 16.351 42.002 1.00 64.12 184 VAL A C 1
ATOM 1482 O O . VAL A 1 184 ? -28.089 15.254 41.444 1.00 64.12 184 VAL A O 1
ATOM 1485 N N . GLU A 1 185 ? -29.128 17.083 42.220 1.00 64.88 185 GLU A N 1
ATOM 1486 C CA . GLU A 1 185 ? -30.466 16.651 41.788 1.00 64.88 185 GLU A CA 1
ATOM 1487 C C . GLU A 1 185 ? -30.601 16.604 40.254 1.00 64.88 185 GLU A C 1
ATOM 1489 O O . GLU A 1 185 ? -31.328 15.764 39.720 1.00 64.88 185 GLU A O 1
ATOM 1494 N N . ALA A 1 186 ? -29.889 17.474 39.534 1.00 68.19 186 ALA A N 1
ATOM 1495 C CA . ALA A 1 186 ? -29.851 17.463 38.075 1.00 68.19 186 ALA A CA 1
ATOM 1496 C C . ALA A 1 186 ? -28.971 16.333 37.502 1.00 68.19 186 ALA A C 1
ATOM 1498 O O . ALA A 1 186 ? -29.334 15.760 36.482 1.00 68.19 186 ALA A O 1
ATOM 1499 N N . GLU A 1 187 ? -27.854 15.985 38.153 1.00 61.12 187 GLU A N 1
ATOM 1500 C CA . GLU A 1 187 ? -26.933 14.913 37.722 1.00 61.12 187 GLU A CA 1
ATOM 1501 C C . GLU A 1 187 ? -27.410 13.489 38.091 1.00 61.12 187 GLU A C 1
ATOM 1503 O O . GLU A 1 187 ? -26.846 12.505 37.613 1.00 61.12 187 GLU A O 1
ATOM 1508 N N . THR A 1 188 ? -28.430 13.356 38.947 1.00 59.16 188 THR A N 1
ATOM 1509 C CA . THR A 1 188 ? -28.997 12.058 39.377 1.00 59.16 188 THR A CA 1
ATOM 1510 C C . THR A 1 188 ? -30.341 11.699 38.735 1.00 59.16 188 THR A C 1
ATOM 1512 O O . THR A 1 188 ? -30.832 10.589 38.965 1.00 59.16 188 THR A O 1
ATOM 1515 N N . LYS A 1 189 ? -30.937 12.605 37.950 1.00 45.69 189 LYS A N 1
ATOM 1516 C CA . LYS A 1 189 ? -32.164 12.377 37.165 1.00 45.69 189 LYS A CA 1
ATOM 1517 C C . LYS A 1 189 ? -31.851 11.862 35.766 1.00 45.69 189 LYS A C 1
ATOM 1519 O O . LYS A 1 189 ? -32.643 11.013 35.299 1.00 45.69 189 LYS A O 1
#

Radius of gyration: 36.52 Å; chains: 1; bounding box: 73×32×108 Å